Protein AF-0000000085012588 (afdb_homodimer)

Solvent-accessible surface area (backbone atoms only — not comparable to full-atom values): 19699 Å² total; per-residue (Å²): 126,82,72,78,71,34,53,66,40,56,46,52,69,34,58,50,62,27,49,52,50,44,53,57,46,39,75,74,40,80,80,35,59,64,33,36,40,32,47,30,51,58,74,64,42,49,74,74,68,58,40,81,84,45,11,66,37,24,30,38,40,32,73,52,75,25,45,66,46,48,49,55,54,51,71,53,45,37,24,26,38,33,50,50,61,56,50,70,66,55,49,52,52,51,55,54,48,37,69,74,70,42,68,43,79,51,55,80,82,64,73,60,84,56,52,72,70,42,44,51,51,50,51,44,42,49,55,40,49,47,57,65,54,46,13,63,75,69,72,49,52,48,66,56,43,51,54,48,48,53,51,43,24,59,68,70,70,38,92,36,69,54,38,46,29,32,42,49,67,46,44,72,67,63,77,70,71,72,77,114,127,83,72,79,73,28,54,66,39,56,45,51,69,33,59,50,61,28,51,50,50,44,54,55,47,39,74,74,40,78,82,35,59,63,33,35,39,32,47,29,51,57,74,63,41,50,74,76,68,56,41,77,85,44,11,66,37,23,30,39,42,33,74,52,76,24,45,67,47,47,48,55,54,52,70,54,45,36,25,27,40,33,50,52,60,54,51,70,65,54,48,52,51,52,56,54,49,38,68,73,71,42,68,44,77,50,54,80,84,65,74,61,84,57,52,72,71,43,45,51,49,50,51,46,43,50,55,39,48,48,58,66,54,46,13,62,75,70,72,49,52,50,66,55,42,51,54,47,47,53,51,44,24,58,67,71,71,37,93,36,71,52,39,46,31,30,41,51,66,47,43,72,68,65,76,68,72,72,77,114

pLDDT: mean 87.16, std 15.36, range [20.72, 98.06]

Nearest PDB structures (foldseek):
  1zlj-assembly2_C  TM=9.689E-01  e=1.449E-03  Mycobacterium tuberculosis
  5w43-assembly1_B  TM=4.687E-01  e=5.100E-06  Escherichia coli str. K-12 substr. MG1655
  7r3g-assembly1_B  TM=6.501E-01  e=3.140E-03  Pseudomonas aeruginosa PAO1
  7r3i-assembly1_A  TM=6.438E-01  e=5.691E-03  Pseudomonas aeruginosa PAO1
  4lgw-assembly1_A  TM=5.820E-01  e=9.159E-03  Escherichia coli K-12

Foldseek 3Di:
DPPPQLAEFEAEPDVVVRVVLSVLLCVVPVRAHNAYEYECPPPCVLVVPDALVRQLRYEYEYQAQQPLLLVVSVVSNHQEYAHDDDDSVVVNVSRVVCVVSHRYYHHPPDDQLDDPVLSLLLVCLLVPDDLVRSCVVVVHDSVVSVVSQVVSCVSVVHPHSVVSNCNSRRHDPPPPPPPD/DPPPQLAEFEAEPDVVVRVVLSVLLCVVPVRAHNAYEYECPPPCVLVVPDALVRQLRYEYEYQAQQPLLLVVSVVSNHQEYAHDDDDSVVVNVSRVVCVVSHRYYHHPPDDQLDDPVLSVLLVCLLVPDDLVRVCVVVVHDSVVSVVSQVVSCVSVVHPHSVVSNCNSRRHDPPPPPPPD

Radius of gyration: 21.8 Å; Cα contacts (8 Å, |Δi|>4): 606; chains: 2; bounding box: 65×58×39 Å

Sequence (360 aa):
MLVRNAHLQIISTQPLLARLLEDALHARLPDFPAISLVLDWPVGFAFQTVTPESAASSFVLTQNPCPEYLDDLWNLGLLGLAYRSRTLEELAELLRRAEVQERVRLTPAVRSPLTRAEGDLLRLVAHGLANKEIARELGIANQTVQNGLTRVFQKLGVEGRSEAILHYWGLHSSSYRNRTMLVRNAHLQIISTQPLLARLLEDALHARLPDFPAISLVLDWPVGFAFQTVTPESAASSFVLTQNPCPEYLDDLWNLGLLGLAYRSRTLEELAELLRRAEVQERVRLTPAVRSPLTRAEGDLLRLVAHGLANKEIARELGIANQTVQNGLTRVFQKLGVEGRSEAILHYWGLHSSSYRNRT

Organism: Deinococcus geothermalis (strain DSM 11300 / CIP 105573 / AG-3a) (NCBI:txid319795)

Secondary structure (DSSP, 8-state):
--------EEE-S-HHHHHHHHHHHHHH-SS--S-EEEE--STTHHHHH--HHHHTTEEEEE----HHHHHHHHTTT-SEEEES---HHHHHHHHHHHTTT--EEES--PPPSS-HHHHHHHHHHHTT--HHHHHHHHT--HHHHHHHHHHHHHHHT-SSHHHHHHHHTT-----GGGG-/--------EEE-S-HHHHHHHHHHHHHH-SS--S-EEEE--STTHHHHH--HHHHTTEEEEE----HHHHHHHHTTT-SEEEES---HHHHHHHHHHHTTT--EEES--PPPSS-HHHHHHHHHHHTT--HHHHHHHHT--HHHHHHHHHHHHHHHT-SSHHHHHHHHTT-----GGGG-

Structure (mmCIF, N/CA/C/O backbone):
data_AF-0000000085012588-model_v1
#
loop_
_entity.id
_entity.type
_entity.pdbx_description
1 polymer 'Transcriptional regulator, LuxR family'
#
loop_
_atom_site.group_PDB
_atom_site.id
_atom_site.type_symbol
_atom_site.label_atom_id
_atom_site.label_alt_id
_atom_site.label_comp_id
_atom_site.label_asym_id
_atom_site.label_entity_id
_atom_site.label_seq_id
_atom_site.pdbx_PDB_ins_code
_atom_site.Cartn_x
_atom_site.Cartn_y
_atom_site.Cartn_z
_atom_site.occupancy
_atom_site.B_iso_or_equiv
_atom_site.auth_seq_id
_atom_site.auth_comp_id
_atom_site.auth_asym_id
_atom_site.auth_atom_id
_atom_site.pdbx_PDB_model_num
ATOM 1 N N . MET A 1 1 ? -24.484 -33.625 15.555 1 20.72 1 MET A N 1
ATOM 2 C CA . MET A 1 1 ? -23.078 -33.344 15.281 1 20.72 1 MET A CA 1
ATOM 3 C C . MET A 1 1 ? -22.938 -32.062 14.469 1 20.72 1 MET A C 1
ATOM 5 O O . MET A 1 1 ? -23.375 -32 13.32 1 20.72 1 MET A O 1
ATOM 9 N N . LEU A 1 2 ? -23.219 -30.953 14.922 1 26.48 2 LEU A N 1
ATOM 10 C CA . LEU A 1 2 ? -23.484 -29.672 14.289 1 26.48 2 LEU A CA 1
ATOM 11 C C . LEU A 1 2 ? -22.359 -29.312 13.312 1 26.48 2 LEU A C 1
ATOM 13 O O . LEU A 1 2 ? -21.203 -29.188 13.711 1 26.48 2 LEU A O 1
ATOM 17 N N . VAL A 1 3 ? -22.438 -30.016 12.07 1 35.81 3 VAL A N 1
ATOM 18 C CA . VAL A 1 3 ? -21.531 -29.891 10.938 1 35.81 3 VAL A CA 1
ATOM 19 C C . VAL A 1 3 ? -20.953 -28.469 10.898 1 35.81 3 VAL A C 1
ATOM 21 O O . VAL A 1 3 ? -21.703 -27.484 10.914 1 35.81 3 VAL A O 1
ATOM 24 N N . ARG A 1 4 ? -19.953 -28.188 11.461 1 36.66 4 ARG A N 1
ATOM 25 C CA . ARG A 1 4 ? -19.156 -26.969 11.477 1 36.66 4 ARG A CA 1
ATOM 26 C C . ARG A 1 4 ? -19.156 -26.297 10.094 1 36.66 4 ARG A C 1
ATOM 28 O O . ARG A 1 4 ? -18.625 -26.859 9.141 1 36.66 4 ARG A O 1
ATOM 35 N N . ASN A 1 5 ? -20.266 -25.688 9.414 1 42.84 5 ASN A N 1
ATOM 36 C CA . ASN A 1 5 ? -20.641 -24.906 8.234 1 42.84 5 ASN A CA 1
ATOM 37 C C . ASN A 1 5 ? -19.484 -24.078 7.711 1 42.84 5 ASN A C 1
ATOM 39 O O . ASN A 1 5 ? -18.938 -23.25 8.43 1 42.84 5 ASN A O 1
ATOM 43 N N . ALA A 1 6 ? -18.562 -24.672 6.965 1 53.91 6 ALA A N 1
ATOM 44 C CA . ALA A 1 6 ? -17.297 -24.234 6.352 1 53.91 6 ALA A CA 1
ATOM 45 C C . ALA A 1 6 ? -17.391 -22.797 5.863 1 53.91 6 ALA A C 1
ATOM 47 O O . ALA A 1 6 ? -18.203 -22.484 4.984 1 53.91 6 ALA A O 1
ATOM 48 N N . HIS A 1 7 ? -17.5 -21.75 6.809 1 75.44 7 HIS A N 1
ATOM 49 C CA . HIS A 1 7 ? -17.953 -20.359 6.777 1 75.44 7 HIS A CA 1
ATOM 50 C C . HIS A 1 7 ? -16.906 -19.453 6.152 1 75.44 7 HIS A C 1
ATOM 52 O O . HIS A 1 7 ? -15.703 -19.703 6.273 1 75.44 7 HIS A O 1
ATOM 58 N N . LEU A 1 8 ? -17.266 -18.781 5.145 1 85.19 8 LEU A N 1
ATOM 59 C CA . LEU A 1 8 ? -16.516 -17.688 4.535 1 85.19 8 LEU A CA 1
ATOM 60 C C . LEU A 1 8 ? -15.945 -16.75 5.602 1 85.19 8 LEU A C 1
ATOM 62 O O . LEU A 1 8 ? -16.672 -16.328 6.512 1 85.19 8 LEU A O 1
ATOM 66 N N . GLN A 1 9 ? -14.648 -16.688 5.625 1 89.56 9 GLN A N 1
ATOM 67 C CA . GLN A 1 9 ? -13.977 -15.734 6.5 1 89.56 9 GLN A CA 1
ATOM 68 C C . GLN A 1 9 ? -13.289 -14.641 5.695 1 89.56 9 GLN A C 1
ATOM 70 O O . GLN A 1 9 ? -12.633 -14.922 4.688 1 89.56 9 GLN A O 1
ATOM 75 N N . ILE A 1 10 ? -13.523 -13.469 6 1 93.56 10 ILE A N 1
ATOM 76 C CA . ILE A 1 10 ? -12.781 -12.359 5.41 1 93.56 10 ILE A CA 1
ATOM 77 C C . ILE A 1 10 ? -11.633 -11.953 6.328 1 93.56 10 ILE A C 1
ATOM 79 O O . ILE A 1 10 ? -11.844 -11.648 7.504 1 93.56 10 ILE A O 1
ATOM 83 N N . ILE A 1 11 ? -10.453 -12.023 5.852 1 94.62 11 ILE A N 1
ATOM 84 C CA . ILE A 1 11 ? -9.258 -11.672 6.609 1 94.62 11 ILE A CA 1
ATOM 85 C C . ILE A 1 11 ? -8.742 -10.312 6.156 1 94.62 11 ILE A C 1
ATOM 87 O O . ILE A 1 11 ? -8.445 -10.109 4.977 1 94.62 11 ILE A O 1
ATOM 91 N N . SER A 1 12 ? -8.711 -9.391 7.074 1 94.19 12 SER A N 1
ATOM 92 C CA . SER A 1 12 ? -8.344 -8.016 6.746 1 94.19 12 SER A CA 1
ATOM 93 C C . SER A 1 12 ? -7.816 -7.281 7.977 1 94.19 12 SER A C 1
ATOM 95 O O . SER A 1 12 ? -8.117 -7.66 9.109 1 94.19 12 SER A O 1
ATOM 97 N N . THR A 1 13 ? -7.055 -6.207 7.742 1 91.69 13 THR A N 1
ATOM 98 C CA . THR A 1 13 ? -6.66 -5.309 8.82 1 91.69 13 THR A CA 1
ATOM 99 C C . THR A 1 13 ? -7.766 -4.301 9.117 1 91.69 13 THR A C 1
ATOM 101 O O . THR A 1 13 ? -7.652 -3.5 10.047 1 91.69 13 THR A O 1
ATOM 104 N N . GLN A 1 14 ? -8.844 -4.398 8.352 1 92 14 GLN A N 1
ATOM 105 C CA . GLN A 1 14 ? -10.016 -3.549 8.523 1 92 14 GLN A CA 1
ATOM 106 C C . GLN A 1 14 ? -11.242 -4.371 8.93 1 92 14 GLN A C 1
ATOM 108 O O . GLN A 1 14 ? -12.086 -4.695 8.094 1 92 14 GLN A O 1
ATOM 113 N N . PRO A 1 15 ? -11.406 -4.598 10.164 1 92.19 15 PRO A N 1
ATOM 114 C CA . PRO A 1 15 ? -12.461 -5.508 10.609 1 92.19 15 PRO A CA 1
ATOM 115 C C . PRO A 1 15 ? -13.859 -5.035 10.211 1 92.19 15 PRO A C 1
ATOM 117 O O . PRO A 1 15 ? -14.727 -5.855 9.906 1 92.19 15 PRO A O 1
ATOM 120 N N . LEU A 1 16 ? -14.055 -3.758 10.273 1 93.19 16 LEU A N 1
ATOM 121 C CA . LEU A 1 16 ? -15.367 -3.242 9.898 1 93.19 16 LEU A CA 1
ATOM 122 C C . LEU A 1 16 ? -15.688 -3.588 8.445 1 93.19 16 LEU A C 1
ATOM 124 O O . LEU A 1 16 ? -16.766 -4.109 8.148 1 93.19 16 LEU A O 1
ATOM 128 N N . LEU A 1 17 ? -14.789 -3.322 7.555 1 93.88 17 LEU A N 1
ATOM 129 C CA . LEU A 1 17 ? -15.023 -3.611 6.145 1 93.88 17 LEU A CA 1
ATOM 130 C C . LEU A 1 17 ? -15.141 -5.113 5.91 1 93.88 17 LEU A C 1
ATOM 132 O O . LEU A 1 17 ? -15.945 -5.555 5.082 1 93.88 17 LEU A O 1
ATOM 136 N N . ALA A 1 18 ? -14.32 -5.859 6.66 1 94 18 ALA A N 1
ATOM 137 C CA . ALA A 1 18 ? -14.398 -7.312 6.57 1 94 18 ALA A CA 1
ATOM 138 C C . ALA A 1 18 ? -15.789 -7.816 6.949 1 94 18 ALA A C 1
ATOM 140 O O . ALA A 1 18 ? -16.375 -8.648 6.246 1 94 18 ALA A O 1
ATOM 141 N N . ARG A 1 19 ? -16.281 -7.289 8.031 1 93.81 19 ARG A N 1
ATOM 142 C CA . ARG A 1 19 ? -17.594 -7.715 8.508 1 93.81 19 ARG A CA 1
ATOM 143 C C . ARG A 1 19 ? -18.688 -7.332 7.516 1 93.81 19 ARG A C 1
ATOM 145 O O . ARG A 1 19 ? -19.594 -8.125 7.246 1 93.81 19 ARG A O 1
ATOM 152 N N . LEU A 1 20 ? -18.625 -6.129 7.004 1 94 20 LEU A N 1
ATOM 153 C CA . LEU A 1 20 ? -19.609 -5.676 6.039 1 94 20 LEU A CA 1
ATOM 154 C C . LEU A 1 20 ? -19.609 -6.559 4.793 1 94 20 LEU A C 1
ATOM 156 O O . LEU A 1 20 ? -20.672 -6.949 4.297 1 94 20 LEU A O 1
ATOM 160 N N . LEU A 1 21 ? -18.438 -6.859 4.316 1 93.81 21 LEU A N 1
ATOM 161 C CA . LEU A 1 21 ? -18.312 -7.699 3.129 1 93.81 21 LEU A CA 1
ATOM 162 C C . LEU A 1 21 ? -18.797 -9.117 3.414 1 93.81 21 LEU A C 1
ATOM 164 O O . LEU A 1 21 ? -19.469 -9.727 2.586 1 93.81 21 LEU A O 1
ATOM 168 N N . GLU A 1 22 ? -18.422 -9.625 4.523 1 91.5 22 GLU A N 1
ATOM 169 C CA . GLU A 1 22 ? -18.844 -10.969 4.918 1 91.5 22 GLU A CA 1
ATOM 170 C C . GLU A 1 22 ? -20.359 -11.078 4.977 1 91.5 22 GLU A C 1
ATOM 172 O O . GLU A 1 22 ? -20.938 -12.039 4.465 1 91.5 22 GLU A O 1
ATOM 177 N N . ASP A 1 23 ? -20.969 -10.102 5.613 1 91.31 23 ASP A N 1
ATOM 178 C CA . ASP A 1 23 ? -22.422 -10.078 5.707 1 91.31 23 ASP A CA 1
ATOM 179 C C . ASP A 1 23 ? -23.062 -10.039 4.324 1 91.31 23 ASP A C 1
ATOM 181 O O . ASP A 1 23 ? -24.047 -10.742 4.066 1 91.31 23 ASP A O 1
ATOM 185 N N . ALA A 1 24 ? -22.5 -9.211 3.461 1 91.94 24 ALA A N 1
ATOM 186 C CA . ALA A 1 24 ? -23.047 -9.07 2.111 1 91.94 24 ALA A CA 1
ATOM 187 C C . ALA A 1 24 ? -22.922 -10.375 1.331 1 91.94 24 ALA A C 1
ATOM 189 O O . ALA A 1 24 ? -23.859 -10.773 0.626 1 91.94 24 ALA A O 1
ATOM 190 N N . LEU A 1 25 ? -21.812 -11.039 1.464 1 89.19 25 LEU A N 1
ATOM 191 C CA . LEU A 1 25 ? -21.578 -12.289 0.741 1 89.19 25 LEU A CA 1
ATOM 192 C C . LEU A 1 25 ? -22.438 -13.414 1.307 1 89.19 25 LEU A C 1
ATOM 194 O O . LEU A 1 25 ? -22.938 -14.25 0.557 1 89.19 25 LEU A O 1
ATOM 198 N N . HIS A 1 26 ? -22.562 -13.445 2.621 1 85.94 26 HIS A N 1
ATOM 199 C CA . HIS A 1 26 ? -23.391 -14.461 3.262 1 85.94 26 HIS A CA 1
ATOM 200 C C . HIS A 1 26 ? -24.844 -14.359 2.801 1 85.94 26 HIS A C 1
ATOM 202 O O . HIS A 1 26 ? -25.516 -15.383 2.615 1 85.94 26 HIS A O 1
ATOM 208 N N . ALA A 1 27 ? -25.281 -13.164 2.666 1 84.5 27 ALA A N 1
ATOM 209 C CA . ALA A 1 27 ? -26.656 -12.945 2.205 1 84.5 27 ALA A CA 1
ATOM 210 C C . ALA A 1 27 ? -26.844 -13.5 0.797 1 84.5 27 ALA A C 1
ATOM 212 O O . ALA A 1 27 ? -27.953 -13.938 0.445 1 84.5 27 ALA A O 1
ATOM 213 N N . ARG A 1 28 ? -25.797 -13.57 0.054 1 80.88 28 ARG A N 1
ATOM 214 C CA . ARG A 1 28 ? -25.891 -14.023 -1.329 1 80.88 28 ARG A CA 1
ATOM 215 C C . ARG A 1 28 ? -25.562 -15.508 -1.439 1 80.88 28 ARG A C 1
ATOM 217 O O . ARG A 1 28 ? -26.047 -16.188 -2.342 1 80.88 28 ARG A O 1
ATOM 224 N N . LEU A 1 29 ? -24.672 -15.906 -0.562 1 78.56 29 LEU A N 1
ATOM 225 C CA . LEU A 1 29 ? -24.203 -17.281 -0.557 1 78.56 29 LEU A CA 1
ATOM 226 C C . LEU A 1 29 ? -24.344 -17.906 0.833 1 78.56 29 LEU A C 1
ATOM 228 O O . LEU A 1 29 ? -23.375 -17.922 1.599 1 78.56 29 LEU A O 1
ATOM 232 N N . PRO A 1 30 ? -25.484 -18.5 1.154 1 72.19 30 PRO A N 1
ATOM 233 C CA . PRO A 1 30 ? -25.703 -19.016 2.506 1 72.19 30 PRO A CA 1
ATOM 234 C C . PRO A 1 30 ? -24.844 -20.25 2.805 1 72.19 30 PRO A C 1
ATOM 236 O O . PRO A 1 30 ? -24.469 -20.484 3.957 1 72.19 30 PRO A O 1
ATOM 239 N N . ASP A 1 31 ? -24.531 -21 1.819 1 73.31 31 ASP A N 1
ATOM 240 C CA . ASP A 1 31 ? -23.719 -22.188 2.02 1 73.31 31 ASP A CA 1
ATOM 241 C C . ASP A 1 31 ? -22.297 -22 1.482 1 73.31 31 ASP A C 1
ATOM 243 O O . ASP A 1 31 ? -22.094 -21.938 0.268 1 73.31 31 ASP A O 1
ATOM 247 N N . PHE A 1 32 ? -21.422 -21.438 2.375 1 70.25 32 PHE A N 1
ATOM 248 C CA . PHE A 1 32 ? -20.078 -21.172 1.858 1 70.25 32 PHE A CA 1
ATOM 249 C C . PHE A 1 32 ? -19.109 -22.281 2.27 1 70.25 32 PHE A C 1
ATOM 251 O O . PHE A 1 32 ? -19.234 -22.844 3.357 1 70.25 32 PHE A O 1
ATOM 258 N N . PRO A 1 33 ? -18.391 -22.672 1.198 1 70.12 33 PRO A N 1
ATOM 259 C CA . PRO A 1 33 ? -17.266 -23.531 1.592 1 70.12 33 PRO A CA 1
ATOM 260 C C . PRO A 1 33 ? -16.297 -22.844 2.537 1 70.12 33 PRO A C 1
ATOM 262 O O . PRO A 1 33 ? -16.391 -21.625 2.744 1 70.12 33 PRO A O 1
ATOM 265 N N . ALA A 1 34 ? -15.531 -23.625 3.246 1 81 34 ALA A N 1
ATOM 266 C CA . ALA A 1 34 ? -14.484 -23.141 4.137 1 81 34 ALA A CA 1
ATOM 267 C C . ALA A 1 34 ? -13.414 -22.375 3.357 1 81 34 ALA A C 1
ATOM 269 O O . ALA A 1 34 ? -12.398 -22.969 2.961 1 81 34 ALA A O 1
ATOM 270 N N . ILE A 1 35 ? -13.695 -21.125 2.938 1 87.31 35 ILE A N 1
ATOM 271 C CA . ILE A 1 35 ? -12.773 -20.312 2.148 1 87.31 35 ILE A CA 1
ATOM 272 C C . ILE A 1 35 ? -12.477 -19.016 2.889 1 87.31 35 ILE A C 1
ATOM 274 O O . ILE A 1 35 ? -13.352 -18.453 3.564 1 87.31 35 ILE A O 1
ATOM 278 N N . SER A 1 36 ? -11.25 -18.594 2.789 1 91.25 36 SER A N 1
ATOM 279 C CA . SER A 1 36 ? -10.828 -17.312 3.324 1 91.25 36 SER A CA 1
ATOM 280 C C . SER A 1 36 ? -10.594 -16.297 2.209 1 91.25 36 SER A C 1
ATOM 282 O O . SER A 1 36 ? -9.922 -16.594 1.221 1 91.25 36 SER A O 1
ATOM 284 N N . LEU A 1 37 ? -11.203 -15.219 2.291 1 92.44 37 LEU A N 1
ATOM 285 C CA . LEU A 1 37 ? -10.93 -14.094 1.401 1 92.44 37 LEU A CA 1
ATOM 286 C C . LEU A 1 37 ? -10.039 -13.062 2.09 1 92.44 37 LEU A C 1
ATOM 288 O O . LEU A 1 37 ? -10.438 -12.469 3.092 1 92.44 37 LEU A O 1
ATOM 292 N N . VAL A 1 38 ? -8.867 -12.891 1.6 1 95.25 38 VAL A N 1
ATOM 293 C CA . VAL A 1 38 ? -7.895 -11.961 2.178 1 95.25 38 VAL A CA 1
ATOM 294 C C . VAL A 1 38 ? -7.906 -10.648 1.401 1 95.25 38 VAL A C 1
ATOM 296 O O . VAL A 1 38 ? -7.727 -10.641 0.181 1 95.25 38 VAL A O 1
ATOM 299 N N . LEU A 1 39 ? -8.195 -9.586 2.055 1 94.69 39 LEU A N 1
ATOM 300 C CA . LEU A 1 39 ? -8.047 -8.258 1.467 1 94.69 39 LEU A CA 1
ATOM 301 C C . LEU A 1 39 ? -6.625 -7.738 1.646 1 94.69 39 LEU A C 1
ATOM 303 O O . LEU A 1 39 ? -6.195 -7.469 2.77 1 94.69 39 LEU A O 1
ATOM 307 N N . ASP A 1 40 ? -5.926 -7.578 0.599 1 94.56 40 ASP A N 1
ATOM 308 C CA . ASP A 1 40 ? -4.512 -7.215 0.642 1 94.56 40 ASP A CA 1
ATOM 309 C C . ASP A 1 40 ? -4.336 -5.715 0.876 1 94.56 40 ASP A C 1
ATOM 311 O O . ASP A 1 40 ? -3.826 -5 0.011 1 94.56 40 ASP A O 1
ATOM 315 N N . TRP A 1 41 ? -4.688 -5.293 2.123 1 90.06 41 TRP A N 1
ATOM 316 C CA . TRP A 1 41 ? -4.602 -3.926 2.625 1 90.06 41 TRP A CA 1
ATOM 317 C C . TRP A 1 41 ? -4.133 -3.906 4.074 1 90.06 41 TRP A C 1
ATOM 319 O O . TRP A 1 41 ? -4.863 -4.324 4.977 1 90.06 41 TRP A O 1
ATOM 329 N N . PRO A 1 42 ? -3 -3.318 4.246 1 90.69 42 PRO A N 1
ATOM 330 C CA . PRO A 1 42 ? -2.055 -2.715 3.305 1 90.69 42 PRO A CA 1
ATOM 331 C C . PRO A 1 42 ? -1.468 -3.729 2.324 1 90.69 42 PRO A C 1
ATOM 333 O O . PRO A 1 42 ? -1.562 -4.938 2.551 1 90.69 42 PRO A O 1
ATOM 336 N N . VAL A 1 43 ? -0.91 -3.186 1.221 1 92.75 43 VAL A N 1
ATOM 337 C CA . VAL A 1 43 ? -0.248 -4.047 0.249 1 92.75 43 VAL A CA 1
ATOM 338 C C . VAL A 1 43 ? 0.812 -4.898 0.949 1 92.75 43 VAL A C 1
ATOM 340 O O . VAL A 1 43 ? 1.547 -4.398 1.806 1 92.75 43 VAL A O 1
ATOM 343 N N . GLY A 1 44 ? 0.854 -6.207 0.635 1 93.06 44 GLY A N 1
ATOM 344 C CA . GLY A 1 44 ? 1.775 -7.129 1.276 1 93.06 44 GLY A CA 1
ATOM 345 C C . GLY A 1 44 ? 1.146 -7.902 2.418 1 93.06 44 GLY A C 1
ATOM 346 O O . GLY A 1 44 ? 1.705 -8.898 2.883 1 93.06 44 GLY A O 1
ATOM 347 N N . PHE A 1 45 ? 0.011 -7.504 2.816 1 93.88 45 PHE A N 1
ATOM 348 C CA . PHE A 1 45 ? -0.688 -8.172 3.91 1 93.88 45 PHE A CA 1
ATOM 349 C C . PHE A 1 45 ? -0.905 -9.648 3.596 1 93.88 45 PHE A C 1
ATOM 351 O O . PHE A 1 45 ? -0.775 -10.5 4.477 1 93.88 45 PHE A O 1
ATOM 358 N N . ALA A 1 46 ? -1.195 -9.984 2.379 1 95.12 46 ALA A N 1
ATOM 359 C CA . ALA A 1 46 ? -1.452 -11.359 1.958 1 95.12 46 ALA A CA 1
ATOM 360 C C . ALA A 1 46 ? -0.236 -12.25 2.213 1 95.12 46 ALA A C 1
ATOM 362 O O . ALA A 1 46 ? -0.378 -13.414 2.596 1 95.12 46 ALA A O 1
ATOM 363 N N . PHE A 1 47 ? 0.977 -11.648 2.047 1 93.62 47 PHE A N 1
ATOM 364 C CA . PHE A 1 47 ? 2.193 -12.422 2.27 1 93.62 47 PHE A CA 1
ATOM 365 C C . PHE A 1 47 ? 2.346 -12.773 3.744 1 93.62 47 PHE A C 1
ATOM 367 O O . PHE A 1 47 ? 2.955 -13.797 4.086 1 93.62 47 PHE A O 1
ATOM 374 N N . GLN A 1 48 ? 1.746 -11.977 4.582 1 91.12 48 GLN A N 1
ATOM 375 C CA . GLN A 1 48 ? 1.888 -12.148 6.023 1 91.12 48 GLN A CA 1
ATOM 376 C C . GLN A 1 48 ? 0.816 -13.086 6.574 1 91.12 48 GLN A C 1
ATOM 378 O O . GLN A 1 48 ? 0.968 -13.641 7.664 1 91.12 48 GLN A O 1
ATOM 383 N N . THR A 1 49 ? -0.232 -13.25 5.824 1 93.12 49 THR A N 1
ATOM 384 C CA . THR A 1 49 ? -1.402 -13.906 6.402 1 93.12 49 THR A CA 1
ATOM 385 C C . THR A 1 49 ? -1.628 -15.273 5.762 1 93.12 49 THR A C 1
ATOM 387 O O . THR A 1 49 ? -2.141 -16.188 6.406 1 93.12 49 THR A O 1
ATOM 390 N N . VAL A 1 50 ? -1.279 -15.422 4.508 1 95.06 50 VAL A N 1
ATOM 391 C CA . VAL A 1 50 ? -1.483 -16.688 3.805 1 95.06 50 VAL A CA 1
ATOM 392 C C . VAL A 1 50 ? -0.329 -17.641 4.105 1 95.06 50 VAL A C 1
ATOM 394 O O . VAL A 1 50 ? 0.836 -17.297 3.885 1 95.06 50 VAL A O 1
ATOM 397 N N . THR A 1 51 ? -0.648 -18.797 4.613 1 93.88 51 THR A N 1
ATOM 398 C CA . THR A 1 51 ? 0.327 -19.859 4.875 1 93.88 51 THR A CA 1
ATOM 399 C C . THR A 1 51 ? 0.226 -20.953 3.822 1 93.88 51 THR A C 1
ATOM 401 O O . THR A 1 51 ? -0.769 -21.047 3.1 1 93.88 51 THR A O 1
ATOM 404 N N . PRO A 1 52 ? 1.296 -21.75 3.727 1 91.88 52 PRO A N 1
ATOM 405 C CA . PRO A 1 52 ? 1.213 -22.875 2.787 1 91.88 52 PRO A CA 1
ATOM 406 C C . PRO A 1 52 ? -0.01 -23.75 3.027 1 91.88 52 PRO A C 1
ATOM 408 O O . PRO A 1 52 ? -0.609 -24.266 2.072 1 91.88 52 PRO A O 1
ATOM 411 N N . GLU A 1 53 ? -0.436 -23.828 4.254 1 91.81 53 GLU A N 1
ATOM 412 C CA . GLU A 1 53 ? -1.559 -24.688 4.613 1 91.81 53 GLU A CA 1
ATOM 413 C C . GLU A 1 53 ? -2.891 -24.047 4.227 1 91.81 53 GLU A C 1
ATOM 415 O O . GLU A 1 53 ? -3.842 -24.75 3.881 1 91.81 53 GLU A O 1
ATOM 420 N N . SER A 1 54 ? -2.938 -22.766 4.234 1 93.44 54 SER A N 1
ATOM 421 C CA . SER A 1 54 ? -4.207 -22.078 3.994 1 93.44 54 SER A CA 1
ATOM 422 C C . SER A 1 54 ? -4.336 -21.656 2.539 1 93.44 54 SER A C 1
ATOM 424 O O . SER A 1 54 ? -5.426 -21.281 2.086 1 93.44 54 SER A O 1
ATOM 426 N N . ALA A 1 55 ? -3.215 -21.703 1.83 1 94.31 55 ALA A N 1
ATOM 427 C CA . ALA A 1 55 ? -3.158 -21.156 0.476 1 94.31 55 ALA A CA 1
ATOM 428 C C . ALA A 1 55 ? -4.227 -21.781 -0.414 1 94.31 55 ALA A C 1
ATOM 430 O O . ALA A 1 55 ? -4.949 -21.078 -1.118 1 94.31 55 ALA A O 1
ATOM 431 N N . ALA A 1 56 ? -4.441 -23.109 -0.248 1 90.31 56 ALA A N 1
ATOM 432 C CA . ALA A 1 56 ? -5.332 -23.844 -1.136 1 90.31 56 ALA A CA 1
ATOM 433 C C . ALA A 1 56 ? -6.793 -23.5 -0.866 1 90.31 56 ALA A C 1
ATOM 435 O O . ALA A 1 56 ? -7.68 -23.844 -1.655 1 90.31 56 ALA A O 1
ATOM 436 N N . SER A 1 57 ? -7.035 -22.719 0.217 1 89.81 57 SER A N 1
ATOM 437 C CA . SER A 1 57 ? -8.391 -22.297 0.537 1 89.81 57 SER A CA 1
ATOM 438 C C . SER A 1 57 ? -8.484 -20.781 0.658 1 89.81 57 SER A C 1
ATOM 440 O O . SER A 1 57 ? -9.445 -20.266 1.224 1 89.81 57 SER A O 1
ATOM 442 N N . SER A 1 58 ? -7.484 -20.078 0.125 1 92.88 58 SER A N 1
ATOM 443 C CA . SER A 1 58 ? -7.453 -18.625 0.256 1 92.88 58 SER A CA 1
ATOM 444 C C . SER A 1 58 ? -7.633 -17.953 -1.097 1 92.88 58 SER A C 1
ATOM 446 O O . SER A 1 58 ? -7.043 -18.359 -2.094 1 92.88 58 SER A O 1
ATOM 448 N N . PHE A 1 59 ? -8.484 -16.938 -1.062 1 92.69 59 PHE A N 1
ATOM 449 C CA . PHE A 1 59 ? -8.594 -15.969 -2.145 1 92.69 59 PHE A CA 1
ATOM 450 C C . PHE A 1 59 ? -8.016 -14.617 -1.726 1 92.69 59 PHE A C 1
ATOM 452 O O . PHE A 1 59 ? -8.25 -14.156 -0.606 1 92.69 59 PHE A O 1
ATOM 459 N N . VAL A 1 60 ? -7.258 -14.039 -2.621 1 95.5 60 VAL A N 1
ATOM 460 C CA . VAL A 1 60 ? -6.684 -12.742 -2.301 1 95.5 60 VAL A CA 1
ATOM 461 C C . VAL A 1 60 ? -7.207 -11.688 -3.275 1 95.5 60 VAL A C 1
ATOM 463 O O . VAL A 1 60 ? -7.238 -11.914 -4.488 1 95.5 60 VAL A O 1
ATOM 466 N N . LEU A 1 61 ? -7.734 -10.641 -2.756 1 94.5 61 LEU A N 1
ATOM 467 C CA . LEU A 1 61 ? -8.039 -9.438 -3.521 1 94.5 61 LEU A CA 1
ATOM 468 C C . LEU A 1 61 ? -6.953 -8.375 -3.324 1 94.5 61 LEU A C 1
ATOM 470 O O . LEU A 1 61 ? -6.668 -7.98 -2.193 1 94.5 61 LEU A O 1
ATOM 474 N N . THR A 1 62 ? -6.309 -7.93 -4.414 1 95.12 62 THR A N 1
ATOM 475 C CA . THR A 1 62 ? -5.254 -6.93 -4.316 1 95.12 62 THR A CA 1
ATOM 476 C C . THR A 1 62 ? -5.484 -5.797 -5.316 1 95.12 62 THR A C 1
ATOM 478 O O . THR A 1 62 ? -6.27 -5.945 -6.254 1 95.12 62 THR A O 1
ATOM 481 N N . GLN A 1 63 ? -4.91 -4.652 -5.012 1 92.94 63 GLN A N 1
ATOM 482 C CA . GLN A 1 63 ? -4.961 -3.508 -5.91 1 92.94 63 GLN A CA 1
ATOM 483 C C . GLN A 1 63 ? -3.607 -3.266 -6.57 1 92.94 63 GLN A C 1
ATOM 485 O O . GLN A 1 63 ? -3.42 -2.266 -7.27 1 92.94 63 GLN A O 1
ATOM 490 N N . ASN A 1 64 ? -2.654 -4.109 -6.262 1 93.94 64 ASN A N 1
ATOM 491 C CA . ASN A 1 64 ? -1.315 -3.977 -6.828 1 93.94 64 ASN A CA 1
ATOM 492 C C . ASN A 1 64 ? -1.223 -4.621 -8.203 1 93.94 64 ASN A C 1
ATOM 494 O O . ASN A 1 64 ? -1.376 -5.836 -8.344 1 93.94 64 ASN A O 1
ATOM 498 N N . PRO A 1 65 ? -0.912 -3.793 -9.195 1 92.44 65 PRO A N 1
ATOM 499 C CA . PRO A 1 65 ? -0.932 -4.32 -10.562 1 92.44 65 PRO A CA 1
ATOM 500 C C . PRO A 1 65 ? 0.407 -4.922 -10.984 1 92.44 65 PRO A C 1
ATOM 502 O O . PRO A 1 65 ? 0.523 -5.477 -12.078 1 92.44 65 PRO A O 1
ATOM 505 N N . CYS A 1 66 ? 1.429 -4.867 -10.203 1 94.38 66 CYS A N 1
ATOM 506 C CA . CYS A 1 66 ? 2.756 -5.324 -10.602 1 94.38 66 CYS A CA 1
ATOM 507 C C . CYS A 1 66 ? 2.74 -6.809 -10.945 1 94.38 66 CYS A C 1
ATOM 509 O O . CYS A 1 66 ? 2.375 -7.641 -10.117 1 94.38 66 CYS A O 1
ATOM 511 N N . PRO A 1 67 ? 3.219 -7.113 -12.164 1 95.75 67 PRO A N 1
ATOM 512 C CA . PRO A 1 67 ? 3.182 -8.523 -12.57 1 95.75 67 PRO A CA 1
ATOM 513 C C . PRO A 1 67 ? 3.98 -9.43 -11.633 1 95.75 67 PRO A C 1
ATOM 515 O O . PRO A 1 67 ? 3.529 -10.523 -11.289 1 95.75 67 PRO A O 1
ATOM 518 N N . GLU A 1 68 ? 5.125 -8.969 -11.258 1 95.62 68 GLU A N 1
ATOM 519 C CA . GLU A 1 68 ? 5.945 -9.789 -10.367 1 95.62 68 GLU A CA 1
ATOM 520 C C . GLU A 1 68 ? 5.262 -9.992 -9.016 1 95.62 68 GLU A C 1
ATOM 522 O O . GLU A 1 68 ? 5.309 -11.086 -8.445 1 95.62 68 GLU A O 1
ATOM 527 N N . TYR A 1 69 ? 4.598 -8.977 -8.531 1 95.75 69 TYR A N 1
ATOM 528 C CA . TYR A 1 69 ? 3.861 -9.078 -7.277 1 95.75 69 TYR A CA 1
ATOM 529 C C . TYR A 1 69 ? 2.725 -10.086 -7.391 1 95.75 69 TYR A C 1
ATOM 531 O O . TYR A 1 69 ? 2.545 -10.93 -6.512 1 95.75 69 TYR A O 1
ATOM 539 N N . LEU A 1 70 ? 2.023 -9.953 -8.477 1 96.31 70 LEU A N 1
ATOM 540 C CA . LEU A 1 70 ? 0.904 -10.859 -8.727 1 96.31 70 LEU A CA 1
ATOM 541 C C . LEU A 1 70 ? 1.388 -12.297 -8.867 1 96.31 70 LEU A C 1
ATOM 543 O O . LEU A 1 70 ? 0.76 -13.219 -8.336 1 96.31 70 LEU A O 1
ATOM 547 N N . ASP A 1 71 ? 2.48 -12.461 -9.539 1 95.62 71 ASP A N 1
ATOM 548 C CA . ASP A 1 71 ? 3.062 -13.797 -9.672 1 95.62 71 ASP A CA 1
ATOM 549 C C . ASP A 1 71 ? 3.48 -14.352 -8.312 1 95.62 71 ASP A C 1
ATOM 551 O O . ASP A 1 71 ? 3.283 -15.531 -8.023 1 95.62 71 ASP A O 1
ATOM 555 N N . ASP A 1 72 ? 4.07 -13.508 -7.535 1 95.31 72 ASP A N 1
ATOM 556 C CA . ASP A 1 72 ? 4.5 -13.93 -6.203 1 95.31 72 ASP A CA 1
ATOM 557 C C . ASP A 1 72 ? 3.309 -14.391 -5.367 1 95.31 72 ASP A C 1
ATOM 559 O O . ASP A 1 72 ? 3.381 -15.422 -4.691 1 95.31 72 ASP A O 1
ATOM 563 N N . LEU A 1 73 ? 2.217 -13.68 -5.418 1 95.81 73 LEU A N 1
ATOM 564 C CA . LEU A 1 73 ? 1.012 -14.086 -4.703 1 95.81 73 LEU A CA 1
ATOM 565 C C . LEU A 1 73 ? 0.486 -15.414 -5.238 1 95.81 73 LEU A C 1
ATOM 567 O O . LEU A 1 73 ? 0.156 -16.312 -4.465 1 95.81 73 LEU A O 1
ATOM 571 N N . TRP A 1 74 ? 0.463 -15.531 -6.551 1 95.12 74 TRP A N 1
ATOM 572 C CA . TRP A 1 74 ? -0.085 -16.719 -7.184 1 95.12 74 TRP A CA 1
ATOM 573 C C . TRP A 1 74 ? 0.739 -17.953 -6.824 1 95.12 74 TRP A C 1
ATOM 575 O O . TRP A 1 74 ? 0.19 -19.047 -6.633 1 95.12 74 TRP A O 1
ATOM 585 N N . ASN A 1 75 ? 2.012 -17.75 -6.723 1 94.69 75 ASN A N 1
ATOM 586 C CA . ASN A 1 75 ? 2.943 -18.844 -6.449 1 94.69 75 ASN A CA 1
ATOM 587 C C . ASN A 1 75 ? 2.818 -19.344 -5.016 1 94.69 75 ASN A C 1
ATOM 589 O O . ASN A 1 75 ? 3.383 -20.391 -4.664 1 94.69 75 ASN A O 1
ATOM 593 N N . LEU A 1 76 ? 2.039 -18.688 -4.188 1 94.94 76 LEU A N 1
ATOM 594 C CA . LEU A 1 76 ? 1.753 -19.188 -2.846 1 94.94 76 LEU A CA 1
ATOM 595 C C . LEU A 1 76 ? 0.831 -20.406 -2.898 1 94.94 76 LEU A C 1
ATOM 597 O O . LEU A 1 76 ? 0.681 -21.109 -1.904 1 94.94 76 LEU A O 1
ATOM 601 N N . GLY A 1 77 ? 0.189 -20.609 -4.062 1 94.75 77 GLY A N 1
ATOM 602 C CA . GLY A 1 77 ? -0.734 -21.719 -4.211 1 94.75 77 GLY A CA 1
ATOM 603 C C . GLY A 1 77 ? -2.17 -21.359 -3.885 1 94.75 77 GLY A C 1
ATOM 604 O O . GLY A 1 77 ? -2.941 -22.203 -3.424 1 94.75 77 GLY A O 1
ATOM 605 N N . LEU A 1 78 ? -2.527 -20.109 -4.141 1 94.56 78 LEU A N 1
ATOM 606 C CA . LEU A 1 78 ? -3.85 -19.594 -3.811 1 94.56 78 LEU A CA 1
ATOM 607 C C . LEU A 1 78 ? -4.934 -20.328 -4.602 1 94.56 78 LEU A C 1
ATOM 609 O O . LEU A 1 78 ? -4.703 -20.75 -5.734 1 94.56 78 LEU A O 1
ATOM 613 N N . LEU A 1 79 ? -6.066 -20.438 -3.926 1 92.19 79 LEU A N 1
ATOM 614 C CA . LEU A 1 79 ? -7.258 -20.891 -4.637 1 92.19 79 LEU A CA 1
ATOM 615 C C . LEU A 1 79 ? -7.695 -19.844 -5.668 1 92.19 79 LEU A C 1
ATOM 617 O O . LEU A 1 79 ? -8.156 -20.203 -6.754 1 92.19 79 LEU A O 1
ATOM 621 N N . GLY A 1 80 ? -7.539 -18.578 -5.32 1 92.75 80 GLY A N 1
ATOM 622 C CA . GLY A 1 80 ? -7.93 -17.516 -6.23 1 92.75 80 GLY A CA 1
ATOM 623 C C . GLY A 1 80 ? -7.184 -16.203 -5.984 1 92.75 80 GLY A C 1
ATOM 624 O O . GLY A 1 80 ? -6.773 -15.93 -4.859 1 92.75 80 GLY A O 1
ATOM 625 N N . LEU A 1 81 ? -7.031 -15.461 -7.008 1 94.62 81 LEU A N 1
ATOM 626 C CA . LEU A 1 81 ? -6.398 -14.148 -6.984 1 94.62 81 LEU A CA 1
ATOM 627 C C . LEU A 1 81 ? -7.113 -13.188 -7.926 1 94.62 81 LEU A C 1
ATOM 629 O O . LEU A 1 81 ? -7.352 -13.508 -9.086 1 94.62 81 LEU A O 1
ATOM 633 N N . ALA A 1 82 ? -7.508 -12.086 -7.371 1 93.06 82 ALA A N 1
ATOM 634 C CA . ALA A 1 82 ? -8.164 -11.078 -8.195 1 93.06 82 ALA A CA 1
ATOM 635 C C . ALA A 1 82 ? -7.52 -9.711 -7.996 1 93.06 82 ALA A C 1
ATOM 637 O O . ALA A 1 82 ? -7.238 -9.305 -6.867 1 93.06 82 ALA A O 1
ATOM 638 N N . TYR A 1 83 ? -7.285 -9.047 -9.164 1 92.38 83 TYR A N 1
ATOM 639 C CA . TYR A 1 83 ? -6.84 -7.66 -9.18 1 92.38 83 TYR A CA 1
ATOM 640 C C . TYR A 1 83 ? -8.016 -6.707 -9.312 1 92.38 83 TYR A C 1
ATOM 642 O O . TYR A 1 83 ? -8.93 -6.941 -10.117 1 92.38 83 TYR A O 1
ATOM 650 N N . ARG A 1 84 ? -8.023 -5.637 -8.508 1 85.5 84 ARG A N 1
ATOM 651 C CA . ARG A 1 84 ? -9 -4.559 -8.5 1 85.5 84 ARG A CA 1
ATOM 652 C C . ARG A 1 84 ? -10.336 -5.031 -7.926 1 85.5 84 ARG A C 1
ATOM 654 O O . ARG A 1 84 ? -10.523 -6.223 -7.688 1 85.5 84 ARG A O 1
ATOM 661 N N . SER A 1 85 ? -11.094 -4.113 -7.746 1 80.19 85 SER A N 1
ATOM 662 C CA . SER A 1 85 ? -12.398 -4.34 -7.137 1 80.19 85 SER A CA 1
ATOM 663 C C . SER A 1 85 ? -13.289 -5.203 -8.031 1 80.19 85 SER A C 1
ATOM 665 O O . SER A 1 85 ? -13.117 -5.223 -9.25 1 80.19 85 SER A O 1
ATOM 667 N N . ARG A 1 86 ? -14.133 -5.957 -7.383 1 86.38 86 ARG A N 1
ATOM 668 C CA . ARG A 1 86 ? -15.148 -6.789 -8.008 1 86.38 86 ARG A CA 1
ATOM 669 C C . ARG A 1 86 ? -16.531 -6.492 -7.422 1 86.38 86 ARG A C 1
ATOM 671 O O . ARG A 1 86 ? -16.641 -6.004 -6.297 1 86.38 86 ARG A O 1
ATOM 678 N N . THR A 1 87 ? -17.516 -6.746 -8.258 1 90.81 87 THR A N 1
ATOM 679 C CA . THR A 1 87 ? -18.859 -6.66 -7.711 1 90.81 87 THR A CA 1
ATOM 680 C C . THR A 1 87 ? -19.125 -7.816 -6.75 1 90.81 87 THR A C 1
ATOM 682 O O . THR A 1 87 ? -18.375 -8.789 -6.719 1 90.81 87 THR A O 1
ATOM 685 N N . LEU A 1 88 ? -20.141 -7.586 -5.988 1 90.62 88 LEU A N 1
ATOM 686 C CA . LEU A 1 88 ? -20.547 -8.641 -5.07 1 90.62 88 LEU A CA 1
ATOM 687 C C . LEU A 1 88 ? -20.875 -9.922 -5.828 1 90.62 88 LEU A C 1
ATOM 689 O O . LEU A 1 88 ? -20.516 -11.016 -5.395 1 90.62 88 LEU A O 1
ATOM 693 N N . GLU A 1 89 ? -21.484 -9.742 -6.926 1 89.25 89 GLU A N 1
ATOM 694 C CA . GLU A 1 89 ? -21.859 -10.883 -7.758 1 89.25 89 GLU A CA 1
ATOM 695 C C . GLU A 1 89 ? -20.625 -11.602 -8.305 1 89.25 89 GLU A C 1
ATOM 697 O O . GLU A 1 89 ? -20.578 -12.836 -8.32 1 89.25 89 GLU A O 1
ATOM 702 N N . GLU A 1 90 ? -19.703 -10.844 -8.734 1 88.25 90 GLU A N 1
ATOM 703 C CA . GLU A 1 90 ? -18.484 -11.422 -9.273 1 88.25 90 GLU A CA 1
ATOM 704 C C . GLU A 1 90 ? -17.703 -12.18 -8.195 1 88.25 90 GLU A C 1
ATOM 706 O O . GLU A 1 90 ? -17.188 -13.273 -8.445 1 88.25 90 GLU A O 1
ATOM 711 N N . LEU A 1 91 ? -17.672 -11.617 -7.027 1 87.94 91 LEU A N 1
ATOM 712 C CA . LEU A 1 91 ? -16.984 -12.273 -5.922 1 87.94 91 LEU A CA 1
ATOM 713 C C . LEU A 1 91 ? -17.688 -13.57 -5.535 1 87.94 91 LEU A C 1
ATOM 715 O O . LEU A 1 91 ? -17.031 -14.586 -5.301 1 87.94 91 LEU A O 1
ATOM 719 N N . ALA A 1 92 ? -18.969 -13.484 -5.5 1 84.69 92 ALA A N 1
ATOM 720 C CA . ALA A 1 92 ? -19.766 -14.664 -5.164 1 84.69 92 ALA A CA 1
ATOM 721 C C . ALA A 1 92 ? -19.531 -15.789 -6.172 1 84.69 92 ALA A C 1
ATOM 723 O O . ALA A 1 92 ? -19.375 -16.953 -5.793 1 84.69 92 ALA A O 1
ATOM 724 N N . GLU A 1 93 ? -19.5 -15.383 -7.379 1 83.19 93 GLU A N 1
ATOM 725 C CA . GLU A 1 93 ? -19.266 -16.359 -8.43 1 83.19 93 GLU A CA 1
ATOM 726 C C . GLU A 1 93 ? -17.875 -16.984 -8.32 1 83.19 93 GLU A C 1
ATOM 728 O O . GLU A 1 93 ? -17.719 -18.188 -8.5 1 83.19 93 GLU A O 1
ATOM 733 N N . LEU A 1 94 ? -16.938 -16.141 -8.016 1 79.88 94 LEU A N 1
ATOM 734 C CA . LEU A 1 94 ? -15.57 -16.625 -7.848 1 79.88 94 LEU A CA 1
ATOM 735 C C . LEU A 1 94 ? -15.477 -17.609 -6.691 1 79.88 94 LEU A C 1
ATOM 737 O O . LEU A 1 94 ? -14.828 -18.656 -6.812 1 79.88 94 LEU A O 1
ATOM 741 N N . LEU A 1 95 ? -16.141 -17.344 -5.648 1 80.12 95 LEU A N 1
ATOM 742 C CA . LEU A 1 95 ? -16.109 -18.188 -4.465 1 80.12 95 LEU A CA 1
ATOM 743 C C . LEU A 1 95 ? -16.828 -19.5 -4.727 1 80.12 95 LEU A C 1
ATOM 745 O O . LEU A 1 95 ? -16.422 -20.547 -4.203 1 80.12 95 LEU A O 1
ATOM 749 N N . ARG A 1 96 ? -17.797 -19.438 -5.547 1 78.94 96 ARG A N 1
ATOM 750 C CA . ARG A 1 96 ? -18.516 -20.656 -5.91 1 78.94 96 ARG A CA 1
ATOM 751 C C . ARG A 1 96 ? -17.625 -21.578 -6.738 1 78.94 96 ARG A C 1
ATOM 753 O O . ARG A 1 96 ? -17.656 -22.797 -6.562 1 78.94 96 ARG A O 1
ATOM 760 N N . ARG A 1 97 ? -16.906 -20.969 -7.664 1 76.5 97 ARG A N 1
ATOM 761 C CA . ARG A 1 97 ? -16.016 -21.766 -8.5 1 76.5 97 ARG A CA 1
ATOM 762 C C . ARG A 1 97 ? -14.914 -22.422 -7.672 1 76.5 97 ARG A C 1
ATOM 764 O O . ARG A 1 97 ? -14.414 -23.484 -8.023 1 76.5 97 ARG A O 1
ATOM 771 N N . ALA A 1 98 ? -14.539 -21.828 -6.703 1 71 98 ALA A N 1
ATOM 772 C CA . ALA A 1 98 ? -13.508 -22.344 -5.805 1 71 98 ALA A CA 1
ATOM 773 C C . ALA A 1 98 ? -13.984 -23.609 -5.094 1 71 98 ALA A C 1
ATOM 775 O O . ALA A 1 98 ? -13.164 -24.422 -4.645 1 71 98 ALA A O 1
ATOM 776 N N . GLU A 1 99 ? -15.312 -23.75 -4.988 1 68.38 99 GLU A N 1
ATOM 777 C CA . GLU A 1 99 ? -15.883 -24.938 -4.344 1 68.38 99 GLU A CA 1
ATOM 778 C C . GLU A 1 99 ? -15.453 -26.219 -5.055 1 68.38 99 GLU A C 1
ATOM 780 O O . GLU A 1 99 ? -15.289 -27.25 -4.422 1 68.38 99 GLU A O 1
ATOM 785 N N . VAL A 1 100 ? -15.188 -26.047 -6.301 1 73.44 100 VAL A N 1
ATOM 786 C CA . VAL A 1 100 ? -14.805 -27.25 -7.023 1 73.44 100 VAL A CA 1
ATOM 787 C C . VAL A 1 100 ? -13.281 -27.328 -7.152 1 73.44 100 VAL A C 1
ATOM 789 O O . VAL A 1 100 ? -12.758 -28.047 -7.996 1 73.44 100 VAL A O 1
ATOM 792 N N . GLN A 1 101 ? -12.602 -26.531 -6.301 1 72.88 101 GLN A N 1
ATOM 793 C CA . GLN A 1 101 ? -11.156 -26.516 -6.125 1 72.88 101 GLN A CA 1
ATOM 794 C C . GLN A 1 101 ? -10.445 -26.094 -7.414 1 72.88 101 GLN A C 1
ATOM 796 O O . GLN A 1 101 ? -9.375 -26.625 -7.734 1 72.88 101 GLN A O 1
ATOM 801 N N . GLU A 1 102 ? -11.172 -25.406 -8.211 1 84 102 GLU A N 1
ATOM 802 C CA . GLU A 1 102 ? -10.523 -24.781 -9.367 1 84 102 GLU A CA 1
ATOM 803 C C . GLU A 1 102 ? -9.867 -23.453 -8.984 1 84 102 GLU A C 1
ATOM 805 O O . GLU A 1 102 ? -10.508 -22.594 -8.383 1 84 102 GLU A O 1
ATOM 810 N N . ARG A 1 103 ? -8.523 -23.484 -9.305 1 90 103 ARG A N 1
ATOM 811 C CA . ARG A 1 103 ? -7.832 -22.219 -9.023 1 90 103 ARG A CA 1
ATOM 812 C C . ARG A 1 103 ? -8.188 -21.156 -10.062 1 90 103 ARG A C 1
ATOM 814 O O . ARG A 1 103 ? -8.266 -21.453 -11.258 1 90 103 ARG A O 1
ATOM 821 N N . VAL A 1 104 ? -8.477 -19.953 -9.562 1 90.31 104 VAL A N 1
ATOM 822 C CA . VAL A 1 104 ? -8.922 -18.891 -10.461 1 90.31 104 VAL A CA 1
ATOM 823 C C . VAL A 1 104 ? -8.016 -17.672 -10.305 1 90.31 104 VAL A C 1
ATOM 825 O O . VAL A 1 104 ? -7.816 -17.172 -9.195 1 90.31 104 VAL A O 1
ATOM 828 N N . ARG A 1 105 ? -7.453 -17.219 -11.422 1 91.94 105 ARG A N 1
ATOM 829 C CA . ARG A 1 105 ? -6.621 -16.016 -11.445 1 91.94 105 ARG A CA 1
ATOM 830 C C . ARG A 1 105 ? -7.23 -14.945 -12.344 1 91.94 105 ARG A C 1
ATOM 832 O O . ARG A 1 105 ? -7.289 -15.117 -13.57 1 91.94 105 ARG A O 1
ATOM 839 N N . LEU A 1 106 ? -7.75 -13.906 -11.711 1 91.5 106 LEU A N 1
ATOM 840 C CA . LEU A 1 106 ? -8.344 -12.789 -12.445 1 91.5 106 LEU A CA 1
ATOM 841 C C . LEU A 1 106 ? -7.461 -11.547 -12.352 1 91.5 106 LEU A C 1
ATOM 843 O O . LEU A 1 106 ? -7.793 -10.602 -11.633 1 91.5 106 LEU A O 1
ATOM 847 N N . THR A 1 107 ? -6.34 -11.57 -12.984 1 92.31 107 THR A N 1
ATOM 848 C CA . THR A 1 107 ? -5.367 -10.484 -13.016 1 92.31 107 THR A CA 1
ATOM 849 C C . THR A 1 107 ? -5.07 -10.062 -14.453 1 92.31 107 THR A C 1
ATOM 851 O O . THR A 1 107 ? -5.426 -10.773 -15.398 1 92.31 107 THR A O 1
ATOM 854 N N . PRO A 1 108 ? -4.652 -8.797 -14.602 1 88.44 108 PRO A N 1
ATOM 855 C CA . PRO A 1 108 ? -4.301 -8.398 -15.969 1 88.44 108 PRO A CA 1
ATOM 856 C C . PRO A 1 108 ? -3.352 -9.391 -16.641 1 88.44 108 PRO A C 1
ATOM 858 O O . PRO A 1 108 ? -2.477 -9.953 -15.984 1 88.44 108 PRO A O 1
ATOM 861 N N . ALA A 1 109 ? -3.529 -9.672 -17.875 1 80.06 109 ALA A N 1
ATOM 862 C CA . ALA A 1 109 ? -2.691 -10.57 -18.656 1 80.06 109 ALA A CA 1
ATOM 863 C C . ALA A 1 109 ? -1.347 -9.93 -18.984 1 80.06 109 ALA A C 1
ATOM 865 O O . ALA A 1 109 ? -0.554 -10.484 -19.75 1 80.06 109 ALA A O 1
ATOM 866 N N . VAL A 1 110 ? -1.07 -8.828 -18.312 1 75.5 110 VAL A N 1
ATOM 867 C CA . VAL A 1 110 ? 0.171 -8.148 -18.672 1 75.5 110 VAL A CA 1
ATOM 868 C C . VAL A 1 110 ? 1.365 -9.023 -18.297 1 75.5 110 VAL A C 1
ATOM 870 O O . VAL A 1 110 ? 1.497 -9.453 -17.141 1 75.5 110 VAL A O 1
ATOM 873 N N . ARG A 1 111 ? 2.146 -9.344 -19.359 1 83.56 111 ARG A N 1
ATOM 874 C CA . ARG A 1 111 ? 3.369 -10.109 -19.156 1 83.56 111 ARG A CA 1
ATOM 875 C C . ARG A 1 111 ? 4.523 -9.203 -18.734 1 83.56 111 ARG A C 1
ATOM 877 O O . ARG A 1 111 ? 4.707 -8.125 -19.297 1 83.56 111 ARG A O 1
ATOM 884 N N . SER A 1 112 ? 5.125 -9.562 -17.688 1 91.44 112 SER A N 1
ATOM 885 C CA . SER A 1 112 ? 6.316 -8.852 -17.234 1 91.44 112 SER A CA 1
ATOM 886 C C . SER A 1 112 ? 7.395 -8.836 -18.312 1 91.44 112 SER A C 1
ATOM 888 O O . SER A 1 112 ? 7.656 -9.852 -18.953 1 91.44 112 SER A O 1
ATOM 890 N N . PRO A 1 113 ? 7.973 -7.699 -18.609 1 95.44 113 PRO A N 1
ATOM 891 C CA . PRO A 1 113 ? 9.109 -7.66 -19.531 1 95.44 113 PRO A CA 1
ATOM 892 C C . PRO A 1 113 ? 10.367 -8.305 -18.938 1 95.44 113 PRO A C 1
ATOM 894 O O . PRO A 1 113 ? 11.375 -8.445 -19.625 1 95.44 113 PRO A O 1
ATOM 897 N N . LEU A 1 114 ? 10.297 -8.758 -17.719 1 97.38 114 LEU A N 1
ATOM 898 C CA . LEU A 1 114 ? 11.469 -9.281 -17.031 1 97.38 114 LEU A CA 1
ATOM 899 C C . LEU A 1 114 ? 11.555 -10.797 -17.203 1 97.38 114 LEU A C 1
ATOM 901 O O . LEU A 1 114 ? 10.539 -11.492 -17.172 1 97.38 114 LEU A O 1
ATOM 905 N N . THR A 1 115 ? 12.797 -11.281 -17.391 1 96.31 115 THR A N 1
ATOM 906 C CA . THR A 1 115 ? 13.039 -12.711 -17.281 1 96.31 115 THR A CA 1
ATOM 907 C C . THR A 1 115 ? 12.875 -13.18 -15.836 1 96.31 115 THR A C 1
ATOM 909 O O . THR A 1 115 ? 12.703 -12.359 -14.93 1 96.31 115 THR A O 1
ATOM 912 N N . ARG A 1 116 ? 12.938 -14.445 -15.734 1 94.44 116 ARG A N 1
ATOM 913 C CA . ARG A 1 116 ? 12.805 -15 -14.391 1 94.44 116 ARG A CA 1
ATOM 914 C C . ARG A 1 116 ? 13.906 -14.484 -13.469 1 94.44 116 ARG A C 1
ATOM 916 O O . ARG A 1 116 ? 13.633 -14.055 -12.344 1 94.44 116 ARG A O 1
ATOM 923 N N . ALA A 1 117 ? 15.125 -14.453 -13.938 1 95.56 117 ALA A N 1
ATOM 924 C CA . ALA A 1 117 ? 16.266 -14 -13.148 1 95.56 117 ALA A CA 1
ATOM 925 C C . ALA A 1 117 ? 16.156 -12.516 -12.805 1 95.56 117 ALA A C 1
ATOM 927 O O . ALA A 1 117 ? 16.453 -12.109 -11.68 1 95.56 117 ALA A O 1
ATOM 928 N N . GLU A 1 118 ? 15.641 -11.758 -13.719 1 97.25 118 GLU A N 1
ATOM 929 C CA . GLU A 1 118 ? 15.461 -10.328 -13.492 1 97.25 118 GLU A CA 1
ATOM 930 C C . GLU A 1 118 ? 14.336 -10.062 -12.5 1 97.25 118 GLU A C 1
ATOM 932 O O . GLU A 1 118 ? 14.43 -9.148 -11.672 1 97.25 118 GLU A O 1
ATOM 937 N N . GLY A 1 119 ? 13.336 -10.867 -12.602 1 96.81 119 GLY A N 1
ATOM 938 C CA . GLY A 1 119 ? 12.273 -10.797 -11.617 1 96.81 119 GLY A CA 1
ATOM 939 C C . GLY A 1 119 ? 12.742 -11.07 -10.203 1 96.81 119 GLY A C 1
ATOM 940 O O . GLY A 1 119 ? 12.32 -10.406 -9.258 1 96.81 119 GLY A O 1
ATOM 941 N N . ASP A 1 120 ? 13.633 -12.016 -10.117 1 96.06 120 ASP A N 1
ATOM 942 C CA . ASP A 1 120 ? 14.211 -12.336 -8.82 1 96.06 120 ASP A CA 1
ATOM 943 C C . ASP A 1 120 ? 14.992 -11.148 -8.258 1 96.06 120 ASP A C 1
ATOM 945 O O . ASP A 1 120 ? 14.891 -10.844 -7.066 1 96.06 120 ASP A O 1
ATOM 949 N N . LEU A 1 121 ? 15.68 -10.516 -9.117 1 97.38 121 LEU A N 1
ATOM 950 C CA . LEU A 1 121 ? 16.422 -9.328 -8.703 1 97.38 121 LEU A CA 1
ATOM 951 C C . LEU A 1 121 ? 15.469 -8.242 -8.195 1 97.38 121 LEU A C 1
ATOM 953 O O . LEU A 1 121 ? 15.688 -7.66 -7.133 1 97.38 121 LEU A O 1
ATOM 957 N N . LEU A 1 122 ? 14.406 -8.016 -8.914 1 96.75 122 LEU A N 1
ATOM 958 C CA . LEU A 1 122 ? 13.43 -7 -8.531 1 96.75 122 LEU A CA 1
ATOM 959 C C . LEU A 1 122 ? 12.836 -7.309 -7.156 1 96.75 122 LEU A C 1
ATOM 961 O O . LEU A 1 122 ? 12.703 -6.41 -6.32 1 96.75 122 LEU A O 1
ATOM 965 N N . ARG A 1 123 ? 12.562 -8.562 -6.957 1 95.31 123 ARG A N 1
ATOM 966 C CA . ARG A 1 123 ? 11.969 -9 -5.699 1 95.31 123 ARG A CA 1
ATOM 967 C C . ARG A 1 123 ? 12.898 -8.711 -4.523 1 95.31 123 ARG A C 1
ATOM 969 O O . ARG A 1 123 ? 12.469 -8.172 -3.502 1 95.31 123 ARG A O 1
ATOM 976 N N . LEU A 1 124 ? 14.086 -9.031 -4.699 1 94.69 124 LEU A N 1
ATOM 977 C CA . LEU A 1 124 ? 15.055 -8.844 -3.621 1 94.69 124 LEU A CA 1
ATOM 978 C C . LEU A 1 124 ? 15.281 -7.363 -3.35 1 94.69 124 LEU A C 1
ATOM 980 O O . LEU A 1 124 ? 15.352 -6.941 -2.191 1 94.69 124 LEU A O 1
ATOM 984 N N . VAL A 1 125 ? 15.289 -6.555 -4.379 1 94.19 125 VAL A N 1
ATOM 985 C CA . VAL A 1 125 ? 15.422 -5.105 -4.25 1 94.19 125 VAL A CA 1
ATOM 986 C C . VAL A 1 125 ? 14.195 -4.539 -3.533 1 94.19 125 VAL A C 1
ATOM 988 O O . VAL A 1 125 ? 14.328 -3.711 -2.629 1 94.19 125 VAL A O 1
ATOM 991 N N . ALA A 1 126 ? 13.062 -5.016 -3.959 1 93.81 126 ALA A N 1
ATOM 992 C CA . ALA A 1 126 ? 11.797 -4.516 -3.434 1 93.81 126 ALA A CA 1
ATOM 993 C C . ALA A 1 126 ? 11.68 -4.777 -1.936 1 93.81 126 ALA A C 1
ATOM 995 O O . ALA A 1 126 ? 11 -4.039 -1.221 1 93.81 126 ALA A O 1
ATOM 996 N N . HIS A 1 127 ? 12.406 -5.77 -1.529 1 91.69 127 HIS A N 1
ATOM 997 C CA . HIS A 1 127 ? 12.336 -6.133 -0.119 1 91.69 127 HIS A CA 1
ATOM 998 C C . HIS A 1 127 ? 13.492 -5.512 0.665 1 91.69 127 HIS A C 1
ATOM 1000 O O . HIS A 1 127 ? 13.742 -5.891 1.81 1 91.69 127 HIS A O 1
ATOM 1006 N N . GLY A 1 128 ? 14.258 -4.625 0.062 1 89.94 128 GLY A N 1
ATOM 1007 C CA . GLY A 1 128 ? 15.172 -3.736 0.769 1 89.94 128 GLY A CA 1
ATOM 1008 C C . GLY A 1 128 ? 16.609 -4.234 0.777 1 89.94 128 GLY A C 1
ATOM 1009 O O . GLY A 1 128 ? 17.469 -3.637 1.422 1 89.94 128 GLY A O 1
ATOM 1010 N N . LEU A 1 129 ? 16.953 -5.277 0.047 1 91.62 129 LEU A N 1
ATOM 1011 C CA . LEU A 1 129 ? 18.297 -5.832 0.098 1 91.62 129 LEU A CA 1
ATOM 1012 C C . LEU A 1 129 ? 19.266 -4.984 -0.723 1 91.62 129 LEU A C 1
ATOM 1014 O O . LEU A 1 129 ? 18.922 -4.539 -1.823 1 91.62 129 LEU A O 1
ATOM 1018 N N . ALA A 1 130 ? 20.438 -4.805 -0.157 1 91.62 130 ALA A N 1
ATOM 1019 C CA . ALA A 1 130 ? 21.516 -4.137 -0.875 1 91.62 130 ALA A CA 1
ATOM 1020 C C . ALA A 1 130 ? 22.172 -5.07 -1.895 1 91.62 130 ALA A C 1
ATOM 1022 O O . ALA A 1 130 ? 21.969 -6.285 -1.842 1 91.62 130 ALA A O 1
ATOM 1023 N N . ASN A 1 131 ? 22.922 -4.441 -2.822 1 94.5 131 ASN A N 1
ATOM 1024 C CA . ASN A 1 131 ? 23.547 -5.25 -3.871 1 94.5 131 ASN A CA 1
ATOM 1025 C C . ASN A 1 131 ? 24.406 -6.359 -3.285 1 94.5 131 ASN A C 1
ATOM 1027 O O . ASN A 1 131 ? 24.359 -7.5 -3.754 1 94.5 131 ASN A O 1
ATOM 1031 N N . LYS A 1 132 ? 25.078 -6 -2.264 1 94.69 132 LYS A N 1
ATOM 1032 C CA . LYS A 1 132 ? 25.969 -6.984 -1.651 1 94.69 132 LYS A CA 1
ATOM 1033 C C . LYS A 1 132 ? 25.172 -8.141 -1.055 1 94.69 132 LYS A C 1
ATOM 1035 O O . LYS A 1 132 ? 25.594 -9.305 -1.151 1 94.69 132 LYS A O 1
ATOM 1040 N N . GLU A 1 133 ? 24.047 -7.871 -0.447 1 94.69 133 GLU A N 1
ATOM 1041 C CA . GLU A 1 133 ? 23.172 -8.891 0.133 1 94.69 133 GLU A CA 1
ATOM 1042 C C . GLU A 1 133 ? 22.531 -9.75 -0.951 1 94.69 133 GLU A C 1
ATOM 1044 O O . GLU A 1 133 ? 22.422 -10.969 -0.797 1 94.69 133 GLU A O 1
ATOM 1049 N N . ILE A 1 134 ? 22.188 -9.102 -2.01 1 96.06 134 ILE A N 1
ATOM 1050 C CA . ILE A 1 134 ? 21.594 -9.812 -3.135 1 96.06 134 ILE A CA 1
ATOM 1051 C C . ILE A 1 134 ? 22.625 -10.773 -3.738 1 96.06 134 ILE A C 1
ATOM 1053 O O . ILE A 1 134 ? 22.312 -11.922 -4.031 1 96.06 134 ILE A O 1
ATOM 1057 N N . ALA A 1 135 ? 23.844 -10.242 -3.898 1 97.38 135 ALA A N 1
ATOM 1058 C CA . ALA A 1 135 ? 24.922 -11.062 -4.418 1 97.38 135 ALA A CA 1
ATOM 1059 C C . ALA A 1 135 ? 25.109 -12.32 -3.574 1 97.38 135 ALA A C 1
ATOM 1061 O O . ALA A 1 135 ? 25.219 -13.43 -4.109 1 97.38 135 ALA A O 1
ATOM 1062 N N . ARG A 1 136 ? 25.078 -12.156 -2.318 1 96.62 136 ARG A N 1
ATOM 1063 C CA . ARG A 1 136 ? 25.234 -13.273 -1.389 1 96.62 136 ARG A CA 1
ATOM 1064 C C . ARG A 1 136 ? 24.078 -14.25 -1.504 1 96.62 136 ARG A C 1
ATOM 1066 O O . ARG A 1 136 ? 24.281 -15.461 -1.57 1 96.62 136 ARG A O 1
ATOM 1073 N N . GLU A 1 137 ? 22.891 -13.711 -1.562 1 94.88 137 GLU A N 1
ATOM 1074 C CA . GLU A 1 137 ? 21.688 -14.531 -1.617 1 94.88 137 GLU A CA 1
ATOM 1075 C C . GLU A 1 137 ? 21.641 -15.367 -2.893 1 94.88 137 GLU A C 1
ATOM 1077 O O . GLU A 1 137 ? 21.219 -16.516 -2.869 1 94.88 137 GLU A O 1
ATOM 1082 N N . LEU A 1 138 ? 22.094 -14.805 -3.973 1 95.94 138 LEU A N 1
ATOM 1083 C CA . LEU A 1 138 ? 21.969 -15.469 -5.266 1 95.94 138 LEU A CA 1
ATOM 1084 C C . LEU A 1 138 ? 23.266 -16.203 -5.625 1 95.94 138 LEU A C 1
ATOM 1086 O O . LEU A 1 138 ? 23.297 -16.953 -6.605 1 95.94 138 LEU A O 1
ATOM 1090 N N . GLY A 1 139 ? 24.297 -15.984 -4.891 1 96.81 139 GLY A N 1
ATOM 1091 C CA . GLY A 1 139 ? 25.562 -16.641 -5.16 1 96.81 139 GLY A CA 1
ATOM 1092 C C . GLY A 1 139 ? 26.25 -16.094 -6.402 1 96.81 139 GLY A C 1
ATOM 1093 O O . GLY A 1 139 ? 26.812 -16.859 -7.188 1 96.81 139 GLY A O 1
ATOM 1094 N N . ILE A 1 140 ? 26.109 -14.859 -6.641 1 97.06 140 ILE A N 1
ATOM 1095 C CA . ILE A 1 140 ? 26.734 -14.227 -7.797 1 97.06 140 ILE A CA 1
ATOM 1096 C C . ILE A 1 140 ? 27.531 -13 -7.348 1 97.06 140 ILE A C 1
ATOM 1098 O O . ILE A 1 140 ? 27.469 -12.609 -6.18 1 97.06 140 ILE A O 1
ATOM 1102 N N . ALA A 1 141 ? 28.297 -12.391 -8.289 1 97.31 141 ALA A N 1
ATOM 1103 C CA . ALA A 1 141 ? 29.141 -11.242 -7.969 1 97.31 141 ALA A CA 1
ATOM 1104 C C . ALA A 1 141 ? 28.312 -9.969 -7.867 1 97.31 141 ALA A C 1
ATOM 1106 O O . ALA A 1 141 ? 27.297 -9.82 -8.547 1 97.31 141 ALA A O 1
ATOM 1107 N N . ASN A 1 142 ? 28.844 -9.047 -7.035 1 97.12 142 ASN A N 1
ATOM 1108 C CA . ASN A 1 142 ? 28.203 -7.742 -6.895 1 97.12 142 ASN A CA 1
ATOM 1109 C C . ASN A 1 142 ? 28.047 -7.043 -8.242 1 97.12 142 ASN A C 1
ATOM 1111 O O . ASN A 1 142 ? 27.016 -6.414 -8.508 1 97.12 142 ASN A O 1
ATOM 1115 N N . GLN A 1 143 ? 29.016 -7.156 -9 1 97.19 143 GLN A N 1
ATOM 1116 C CA . GLN A 1 143 ? 28.984 -6.512 -10.305 1 97.19 143 GLN A CA 1
ATOM 1117 C C . GLN A 1 143 ? 27.906 -7.125 -11.195 1 97.19 143 GLN A C 1
ATOM 1119 O O . GLN A 1 143 ? 27.281 -6.422 -11.992 1 97.19 143 GLN A O 1
ATOM 1124 N N . THR A 1 144 ? 27.703 -8.367 -11.094 1 97.31 144 THR A N 1
ATOM 1125 C CA . THR A 1 144 ? 26.656 -9.055 -11.844 1 97.31 144 THR A CA 1
ATOM 1126 C C . THR A 1 144 ? 25.266 -8.562 -11.406 1 97.31 144 THR A C 1
ATOM 1128 O O . THR A 1 144 ? 24.391 -8.359 -12.242 1 97.31 144 THR A O 1
ATOM 1131 N N . VAL A 1 145 ? 25.156 -8.414 -10.109 1 97.88 145 VAL A N 1
ATOM 1132 C CA . VAL A 1 145 ? 23.906 -7.852 -9.594 1 97.88 145 VAL A CA 1
ATOM 1133 C C . VAL A 1 145 ? 23.672 -6.465 -10.195 1 97.88 145 VAL A C 1
ATOM 1135 O O . VAL A 1 145 ? 22.578 -6.172 -10.688 1 97.88 145 VAL A O 1
ATOM 1138 N N . GLN A 1 146 ? 24.703 -5.672 -10.195 1 97 146 GLN A N 1
ATOM 1139 C CA . GLN A 1 146 ? 24.578 -4.312 -10.711 1 97 146 GLN A CA 1
ATOM 1140 C C . GLN A 1 146 ? 24.172 -4.312 -12.18 1 97 146 GLN A C 1
ATOM 1142 O O . GLN A 1 146 ? 23.266 -3.568 -12.578 1 97 146 GLN A O 1
ATOM 1147 N N . ASN A 1 147 ? 24.781 -5.113 -12.906 1 97.75 147 ASN A N 1
ATOM 1148 C CA . ASN A 1 147 ? 24.453 -5.211 -14.328 1 97.75 147 ASN A CA 1
ATOM 1149 C C . ASN A 1 147 ? 23.016 -5.676 -14.539 1 97.75 147 ASN A C 1
ATOM 1151 O O . ASN A 1 147 ? 22.312 -5.141 -15.398 1 97.75 147 ASN A O 1
ATOM 1155 N N . GLY A 1 148 ? 22.656 -6.668 -13.766 1 98 148 GLY A N 1
ATOM 1156 C CA . GLY A 1 148 ? 21.297 -7.16 -13.844 1 98 148 GLY A CA 1
ATOM 1157 C C . GLY A 1 148 ? 20.25 -6.113 -13.484 1 98 148 GLY A C 1
ATOM 1158 O O . GLY A 1 148 ? 19.219 -6.016 -14.125 1 98 148 GLY A O 1
ATOM 1159 N N . LEU A 1 149 ? 20.562 -5.375 -12.516 1 97.81 149 LEU A N 1
ATOM 1160 C CA . LEU A 1 149 ? 19.641 -4.344 -12.078 1 97.81 149 LEU A CA 1
ATOM 1161 C C . LEU A 1 149 ? 19.516 -3.242 -13.125 1 97.81 149 LEU A C 1
ATOM 1163 O O . LEU A 1 149 ? 18.422 -2.691 -13.328 1 97.81 149 LEU A O 1
ATOM 1167 N N . THR A 1 150 ? 20.578 -2.939 -13.719 1 97.5 150 THR A N 1
ATOM 1168 C CA . THR A 1 150 ? 20.516 -1.961 -14.797 1 97.5 150 THR A CA 1
ATOM 1169 C C . THR A 1 150 ? 19.547 -2.414 -15.891 1 97.5 150 THR A C 1
ATOM 1171 O O . THR A 1 150 ? 18.75 -1.618 -16.391 1 97.5 150 THR A O 1
ATOM 1174 N N . ARG A 1 151 ? 19.562 -3.65 -16.234 1 98.06 151 ARG A N 1
ATOM 1175 C CA . ARG A 1 151 ? 18.656 -4.203 -17.219 1 98.06 151 ARG A CA 1
ATOM 1176 C C . ARG A 1 151 ? 17.219 -4.164 -16.703 1 98.06 151 ARG A C 1
ATOM 1178 O O . ARG A 1 151 ? 16.297 -3.83 -17.469 1 98.06 151 ARG A O 1
ATOM 1185 N N . VAL A 1 152 ? 17.062 -4.504 -15.484 1 98.06 152 VAL A N 1
ATOM 1186 C CA . VAL A 1 152 ? 15.742 -4.477 -14.859 1 98.06 152 VAL A CA 1
ATOM 1187 C C . VAL A 1 152 ? 15.156 -3.07 -14.953 1 98.06 152 VAL A C 1
ATOM 1189 O O . VAL A 1 152 ? 14.008 -2.896 -15.375 1 98.06 152 VAL A O 1
ATOM 1192 N N . PHE A 1 153 ? 15.969 -2.09 -14.609 1 96.81 153 PHE A N 1
ATOM 1193 C CA . PHE A 1 153 ? 15.508 -0.707 -14.609 1 96.81 153 PHE A CA 1
ATOM 1194 C C . PHE A 1 153 ? 15.125 -0.262 -16.016 1 96.81 153 PHE A C 1
ATOM 1196 O O . PHE A 1 153 ? 14.078 0.355 -16.219 1 96.81 153 PHE A O 1
ATOM 1203 N N . GLN A 1 154 ? 15.883 -0.625 -16.906 1 97.5 154 GLN A N 1
ATOM 1204 C CA . GLN A 1 154 ? 15.641 -0.263 -18.297 1 97.5 154 GLN A CA 1
ATOM 1205 C C . GLN A 1 154 ? 14.352 -0.897 -18.812 1 97.5 154 GLN A C 1
ATOM 1207 O O . GLN A 1 154 ? 13.508 -0.212 -19.391 1 97.5 154 GLN A O 1
ATOM 1212 N N . LYS A 1 155 ? 14.188 -2.146 -18.547 1 97.44 155 LYS A N 1
ATOM 1213 C CA . LYS A 1 155 ? 13.031 -2.873 -19.047 1 97.44 155 LYS A CA 1
ATOM 1214 C C . LYS A 1 155 ? 11.742 -2.373 -18.406 1 97.44 155 LYS A C 1
ATOM 1216 O O . LYS A 1 155 ? 10.688 -2.361 -19.047 1 97.44 155 LYS A O 1
ATOM 1221 N N . LEU A 1 156 ? 11.852 -1.912 -17.172 1 95.62 156 LEU A N 1
ATOM 1222 C CA . LEU A 1 156 ? 10.68 -1.416 -16.453 1 95.62 156 LEU A CA 1
ATOM 1223 C C . LEU A 1 156 ? 10.445 0.059 -16.766 1 95.62 156 LEU A C 1
ATOM 1225 O O . LEU A 1 156 ? 9.383 0.6 -16.438 1 95.62 156 LEU A O 1
ATOM 1229 N N . GLY A 1 157 ? 11.406 0.727 -17.297 1 94.31 157 GLY A N 1
ATOM 1230 C CA . GLY A 1 157 ? 11.305 2.152 -17.562 1 94.31 157 GLY A CA 1
ATOM 1231 C C . GLY A 1 157 ? 11.398 3.006 -16.312 1 94.31 157 GLY A C 1
ATOM 1232 O O . GLY A 1 157 ? 10.719 4.027 -16.203 1 94.31 157 GLY A O 1
ATOM 1233 N N . VAL A 1 158 ? 12.141 2.516 -15.367 1 92.38 158 VAL A N 1
ATOM 1234 C CA . VAL A 1 158 ? 12.32 3.277 -14.133 1 92.38 158 VAL A CA 1
ATOM 1235 C C . VAL A 1 158 ? 13.734 3.842 -14.07 1 92.38 158 VAL A C 1
ATOM 1237 O O . VAL A 1 158 ? 14.648 3.307 -14.703 1 92.38 158 VAL A O 1
ATOM 1240 N N . GLU A 1 159 ? 13.922 4.836 -13.258 1 89.69 159 GLU A N 1
ATOM 1241 C CA . GLU A 1 159 ? 15.188 5.566 -13.266 1 89.69 159 GLU A CA 1
ATOM 1242 C C . GLU A 1 159 ? 16.219 4.902 -12.352 1 89.69 159 GLU A C 1
ATOM 1244 O O . GLU A 1 159 ? 17.406 5.172 -12.445 1 89.69 159 GLU A O 1
ATOM 1249 N N . GLY A 1 160 ? 15.68 4.039 -11.453 1 92.44 160 GLY A N 1
ATOM 1250 C CA . GLY A 1 160 ? 16.625 3.42 -10.531 1 92.44 160 GLY A CA 1
ATOM 1251 C C . GLY A 1 160 ? 15.953 2.566 -9.477 1 92.44 160 GLY A C 1
ATOM 1252 O O . GLY A 1 160 ? 14.805 2.146 -9.641 1 92.44 160 GLY A O 1
ATOM 1253 N N . ARG A 1 161 ? 16.797 2.352 -8.5 1 93.5 161 ARG A N 1
ATOM 1254 C CA . ARG A 1 161 ? 16.422 1.413 -7.449 1 93.5 161 ARG A CA 1
ATOM 1255 C C . ARG A 1 161 ? 15.148 1.862 -6.742 1 93.5 161 ARG A C 1
ATOM 1257 O O . ARG A 1 161 ? 14.242 1.059 -6.516 1 93.5 161 ARG A O 1
ATOM 1264 N N . SER A 1 162 ? 15.062 3.125 -6.41 1 92.62 162 SER A N 1
ATOM 1265 C CA . SER A 1 162 ? 13.914 3.646 -5.664 1 92.62 162 SER A CA 1
ATOM 1266 C C . SER A 1 162 ? 12.617 3.449 -6.438 1 92.62 162 SER A C 1
ATOM 1268 O O . SER A 1 162 ? 11.625 2.975 -5.879 1 92.62 162 SER A O 1
ATOM 1270 N N . GLU A 1 163 ? 12.664 3.748 -7.66 1 93.19 163 GLU A N 1
ATOM 1271 C CA . GLU A 1 163 ? 11.461 3.615 -8.477 1 93.19 163 GLU A CA 1
ATOM 1272 C C . GLU A 1 163 ? 11.109 2.148 -8.711 1 93.19 163 GLU A C 1
ATOM 1274 O O . GLU A 1 163 ? 9.938 1.802 -8.859 1 93.19 163 GLU A O 1
ATOM 1279 N N . ALA A 1 164 ? 12.117 1.331 -8.75 1 94.69 164 ALA A N 1
ATOM 1280 C CA . ALA A 1 164 ? 11.875 -0.102 -8.883 1 94.69 164 ALA A CA 1
ATOM 1281 C C . ALA A 1 164 ? 11.133 -0.649 -7.668 1 94.69 164 ALA A C 1
ATOM 1283 O O . ALA A 1 164 ? 10.227 -1.479 -7.805 1 94.69 164 ALA A O 1
ATOM 1284 N N . ILE A 1 165 ? 11.516 -0.181 -6.512 1 94.62 165 ILE A N 1
ATOM 1285 C CA . ILE A 1 165 ? 10.852 -0.584 -5.277 1 94.62 165 ILE A CA 1
ATOM 1286 C C . ILE A 1 165 ? 9.383 -0.148 -5.316 1 94.62 165 ILE A C 1
ATOM 1288 O O . ILE A 1 165 ? 8.484 -0.945 -5.039 1 94.62 165 ILE A O 1
ATOM 1292 N N . LEU A 1 166 ? 9.18 1.054 -5.684 1 94 166 LEU A N 1
ATOM 1293 C CA . LEU A 1 166 ? 7.824 1.581 -5.773 1 94 166 LEU A CA 1
ATOM 1294 C C . LEU A 1 166 ? 7.004 0.803 -6.797 1 94 166 LEU A C 1
ATOM 1296 O O . LEU A 1 166 ? 5.836 0.493 -6.559 1 94 166 LEU A O 1
ATOM 1300 N N . HIS A 1 167 ? 7.633 0.461 -7.871 1 93.88 167 HIS A N 1
ATOM 1301 C CA . HIS A 1 167 ? 6.973 -0.304 -8.93 1 93.88 167 HIS A CA 1
ATOM 1302 C C . HIS A 1 167 ? 6.488 -1.652 -8.406 1 93.88 167 HIS A C 1
ATOM 1304 O O . HIS A 1 167 ? 5.324 -2.016 -8.602 1 93.88 167 HIS A O 1
ATOM 1310 N N . TYR A 1 168 ? 7.344 -2.367 -7.766 1 95.19 168 TYR A N 1
ATOM 1311 C CA . TYR A 1 168 ? 6.992 -3.689 -7.262 1 95.19 168 TYR A CA 1
ATOM 1312 C C . TYR A 1 168 ? 5.816 -3.613 -6.297 1 95.19 168 TYR A C 1
ATOM 1314 O O . TYR A 1 168 ? 4.906 -4.445 -6.348 1 95.19 168 TYR A O 1
ATOM 1322 N N . TRP A 1 169 ? 5.809 -2.611 -5.504 1 94.06 169 TRP A N 1
ATOM 1323 C CA . TRP A 1 169 ? 4.801 -2.521 -4.449 1 94.06 169 TRP A CA 1
ATOM 1324 C C . TRP A 1 169 ? 3.566 -1.774 -4.941 1 94.06 169 TRP A C 1
ATOM 1326 O O . TRP A 1 169 ? 2.637 -1.521 -4.172 1 94.06 169 TRP A O 1
ATOM 1336 N N . GLY A 1 170 ? 3.523 -1.441 -6.195 1 92.75 170 GLY A N 1
ATOM 1337 C CA . GLY A 1 170 ? 2.348 -0.835 -6.797 1 92.75 170 GLY A CA 1
ATOM 1338 C C . GLY A 1 170 ? 2.137 0.606 -6.375 1 92.75 170 GLY A C 1
ATOM 1339 O O . GLY A 1 170 ? 0.999 1.074 -6.289 1 92.75 170 GLY A O 1
ATOM 1340 N N . LEU A 1 171 ? 3.25 1.189 -6.059 1 89.06 171 LEU A N 1
ATOM 1341 C CA . LEU A 1 171 ? 3.172 2.572 -5.602 1 89.06 171 LEU A CA 1
ATOM 1342 C C . LEU A 1 171 ? 3.51 3.537 -6.734 1 89.06 171 LEU A C 1
ATOM 1344 O O . LEU A 1 171 ? 4.297 3.207 -7.625 1 89.06 171 LEU A O 1
ATOM 1348 N N . HIS A 1 172 ? 2.578 4.52 -7.008 1 70.69 172 HIS A N 1
ATOM 1349 C CA . HIS A 1 172 ? 2.857 5.508 -8.039 1 70.69 172 HIS A CA 1
ATOM 1350 C C . HIS A 1 172 ? 3.389 6.801 -7.438 1 70.69 172 HIS A C 1
ATOM 1352 O O . HIS A 1 172 ? 2.959 7.207 -6.355 1 70.69 172 HIS A O 1
ATOM 1358 N N . SER A 1 173 ? 4.609 7.145 -7.93 1 56.03 173 SER A N 1
ATOM 1359 C CA . SER A 1 173 ? 5.168 8.43 -7.512 1 56.03 173 SER A CA 1
ATOM 1360 C C . SER A 1 173 ? 4.188 9.562 -7.777 1 56.03 173 SER A C 1
ATOM 1362 O O . SER A 1 173 ? 3.629 9.664 -8.875 1 56.03 173 SER A O 1
ATOM 1364 N N . SER A 1 174 ? 3.234 9.812 -6.93 1 49.16 174 SER A N 1
ATOM 1365 C CA . SER A 1 174 ? 2.488 11.039 -7.152 1 49.16 174 SER A CA 1
ATOM 1366 C C . SER A 1 174 ? 3.428 12.219 -7.387 1 49.16 174 SER A C 1
ATOM 1368 O O . SER A 1 174 ? 4.512 12.281 -6.805 1 49.16 174 SER A O 1
ATOM 1370 N N . SER A 1 175 ? 3.42 12.891 -8.516 1 44.53 175 SER A N 1
ATOM 1371 C CA . SER A 1 175 ? 4.195 14.102 -8.75 1 44.53 175 SER A CA 1
ATOM 1372 C C . SER A 1 175 ? 4.285 14.953 -7.484 1 44.53 175 SER A C 1
ATOM 1374 O O . SER A 1 175 ? 3.275 15.484 -7.016 1 44.53 175 SER A O 1
ATOM 1376 N N . TYR A 1 176 ? 4.98 14.562 -6.465 1 43.25 176 TYR A N 1
ATOM 1377 C CA . TYR A 1 176 ? 5.25 15.445 -5.336 1 43.25 176 TYR A CA 1
ATOM 1378 C C . TYR A 1 176 ? 5.367 16.891 -5.793 1 43.25 176 TYR A C 1
ATOM 1380 O O . TYR A 1 176 ? 5.535 17.797 -4.973 1 43.25 176 TYR A O 1
ATOM 1388 N N . ARG A 1 177 ? 5.672 17.125 -6.992 1 43.16 177 ARG A N 1
ATOM 1389 C CA . ARG A 1 177 ? 5.957 18.484 -7.418 1 43.16 177 ARG A CA 1
ATOM 1390 C C . ARG A 1 177 ? 4.797 19.422 -7.082 1 43.16 177 ARG A C 1
ATOM 1392 O O . ARG A 1 177 ? 4.949 20.641 -7.105 1 43.16 177 ARG A O 1
ATOM 1399 N N . ASN A 1 178 ? 3.637 18.938 -7.129 1 36.66 178 ASN A N 1
ATOM 1400 C CA . ASN A 1 178 ? 2.654 20.016 -7.176 1 36.66 178 ASN A CA 1
ATOM 1401 C C . ASN A 1 178 ? 2.338 20.547 -5.781 1 36.66 178 ASN A C 1
ATOM 1403 O O . ASN A 1 178 ? 1.333 21.234 -5.59 1 36.66 178 ASN A O 1
ATOM 1407 N N . ARG A 1 179 ? 2.727 20.031 -4.758 1 38.56 179 ARG A N 1
ATOM 1408 C CA . ARG A 1 179 ? 2.168 20.5 -3.498 1 38.56 179 ARG A CA 1
ATOM 1409 C C . ARG A 1 179 ? 3.018 21.625 -2.912 1 38.56 179 ARG A C 1
ATOM 1411 O O . ARG A 1 179 ? 2.736 22.125 -1.816 1 38.56 179 ARG A O 1
ATOM 1418 N N . THR A 1 180 ? 4.199 21.922 -3.344 1 32.84 180 THR A N 1
ATOM 1419 C CA . THR A 1 180 ? 4.785 23.172 -2.893 1 32.84 180 THR A CA 1
ATOM 1420 C C . THR A 1 180 ? 4.145 24.359 -3.609 1 32.84 180 THR A C 1
ATOM 1422 O O . THR A 1 180 ? 3.85 24.281 -4.805 1 32.84 180 THR A O 1
ATOM 1425 N N . MET B 1 1 ? -37.188 24.188 -2.5 1 20.94 1 MET B N 1
ATOM 1426 C CA . MET B 1 1 ? -35.781 24.391 -2.742 1 20.94 1 MET B CA 1
ATOM 1427 C C . MET B 1 1 ? -34.969 23.172 -2.289 1 20.94 1 MET B C 1
ATOM 1429 O O . MET B 1 1 ? -34.938 22.859 -1.1 1 20.94 1 MET B O 1
ATOM 1433 N N . LEU B 1 2 ? -35.031 22.109 -2.875 1 26.42 2 LEU B N 1
ATOM 1434 C CA . LEU B 1 2 ? -34.719 20.75 -2.48 1 26.42 2 LEU B CA 1
ATOM 1435 C C . LEU B 1 2 ? -33.281 20.656 -1.949 1 26.42 2 LEU B C 1
ATOM 1437 O O . LEU B 1 2 ? -32.344 20.984 -2.664 1 26.42 2 LEU B O 1
ATOM 1441 N N . VAL B 1 3 ? -33.125 21.188 -0.614 1 35.66 3 VAL B N 1
ATOM 1442 C CA . VAL B 1 3 ? -31.906 21.25 0.168 1 35.66 3 VAL B CA 1
ATOM 1443 C C . VAL B 1 3 ? -30.953 20.125 -0.262 1 35.66 3 VAL B C 1
ATOM 1445 O O . VAL B 1 3 ? -31.359 18.953 -0.325 1 35.66 3 VAL B O 1
ATOM 1448 N N . ARG B 1 4 ? -30.094 20.328 -1.091 1 36.56 4 ARG B N 1
ATOM 1449 C CA . ARG B 1 4 ? -29.016 19.469 -1.584 1 36.56 4 ARG B CA 1
ATOM 1450 C C . ARG B 1 4 ? -28.453 18.609 -0.467 1 36.56 4 ARG B C 1
ATOM 1452 O O . ARG B 1 4 ? -27.859 19.125 0.492 1 36.56 4 ARG B O 1
ATOM 1459 N N . ASN B 1 5 ? -29.078 17.578 0.237 1 43.16 5 ASN B N 1
ATOM 1460 C CA . ASN B 1 5 ? -28.859 16.562 1.262 1 43.16 5 ASN B CA 1
ATOM 1461 C C . ASN B 1 5 ? -27.406 16.109 1.298 1 43.16 5 ASN B C 1
ATOM 1463 O O . ASN B 1 5 ? -26.906 15.539 0.325 1 43.16 5 ASN B O 1
ATOM 1467 N N . ALA B 1 6 ? -26.469 16.969 1.776 1 53.84 6 ALA B N 1
ATOM 1468 C CA . ALA B 1 6 ? -25.016 16.969 1.9 1 53.84 6 ALA B CA 1
ATOM 1469 C C . ALA B 1 6 ? -24.484 15.578 2.238 1 53.84 6 ALA B C 1
ATOM 1471 O O . ALA B 1 6 ? -24.75 15.055 3.322 1 53.84 6 ALA B O 1
ATOM 1472 N N . HIS B 1 7 ? -24.609 14.562 1.258 1 75.56 7 HIS B N 1
ATOM 1473 C CA . HIS B 1 7 ? -24.562 13.109 1.309 1 75.56 7 HIS B CA 1
ATOM 1474 C C . HIS B 1 7 ? -23.141 12.609 1.469 1 75.56 7 HIS B C 1
ATOM 1476 O O . HIS B 1 7 ? -22.203 13.227 0.959 1 75.56 7 HIS B O 1
ATOM 1482 N N . LEU B 1 8 ? -22.906 11.898 2.48 1 85.31 8 LEU B N 1
ATOM 1483 C CA . LEU B 1 8 ? -21.688 11.125 2.719 1 85.31 8 LEU B CA 1
ATOM 1484 C C . LEU B 1 8 ? -21.266 10.367 1.461 1 85.31 8 LEU B C 1
ATOM 1486 O O . LEU B 1 8 ? -22.094 9.695 0.836 1 85.31 8 LEU B O 1
ATOM 1490 N N . GLN B 1 9 ? -20.109 10.719 0.979 1 89.56 9 GLN B N 1
ATOM 1491 C CA . GLN B 1 9 ? -19.531 9.984 -0.139 1 89.56 9 GLN B CA 1
ATOM 1492 C C . GLN B 1 9 ? -18.297 9.211 0.296 1 89.56 9 GLN B C 1
ATOM 1494 O O . GLN B 1 9 ? -17.438 9.734 1.019 1 89.56 9 GLN B O 1
ATOM 1499 N N . ILE B 1 10 ? -18.234 8 0.011 1 93.56 10 ILE B N 1
ATOM 1500 C CA . ILE B 1 10 ? -17.031 7.215 0.232 1 93.56 10 ILE B CA 1
ATOM 1501 C C . ILE B 1 10 ? -16.219 7.145 -1.059 1 93.56 10 ILE B C 1
ATOM 1503 O O . ILE B 1 10 ? -16.719 6.723 -2.1 1 93.56 10 ILE B O 1
ATOM 1507 N N . ILE B 1 11 ? -15.031 7.609 -1.025 1 94.69 11 ILE B N 1
ATOM 1508 C CA . ILE B 1 11 ? -14.133 7.609 -2.178 1 94.69 11 ILE B CA 1
ATOM 1509 C C . ILE B 1 11 ? -13.094 6.504 -2.018 1 94.69 11 ILE B C 1
ATOM 1511 O O . ILE B 1 11 ? -12.352 6.477 -1.031 1 94.69 11 ILE B O 1
ATOM 1515 N N . SER B 1 12 ? -13.094 5.59 -2.936 1 94.5 12 SER B N 1
ATOM 1516 C CA . SER B 1 12 ? -12.227 4.422 -2.836 1 94.5 12 SER B CA 1
ATOM 1517 C C . SER B 1 12 ? -11.977 3.805 -4.207 1 94.5 12 SER B C 1
ATOM 1519 O O . SER B 1 12 ? -12.766 3.992 -5.137 1 94.5 12 SER B O 1
ATOM 1521 N N . THR B 1 13 ? -10.883 3.059 -4.332 1 92.19 13 THR B N 1
ATOM 1522 C CA . THR B 1 13 ? -10.641 2.254 -5.523 1 92.19 13 THR B CA 1
ATOM 1523 C C . THR B 1 13 ? -11.398 0.934 -5.453 1 92.19 13 THR B C 1
ATOM 1525 O O . THR B 1 13 ? -11.375 0.144 -6.402 1 92.19 13 THR B O 1
ATOM 1528 N N . GLN B 1 14 ? -12.109 0.733 -4.344 1 92.5 14 GLN B N 1
ATOM 1529 C CA . GLN B 1 14 ? -12.93 -0.453 -4.121 1 92.5 14 GLN B CA 1
ATOM 1530 C C . GLN B 1 14 ? -14.406 -0.089 -4.023 1 92.5 14 GLN B C 1
ATOM 1532 O O . GLN B 1 14 ? -14.953 0.012 -2.924 1 92.5 14 GLN B O 1
ATOM 1537 N N . PRO B 1 15 ? -15.055 -0.015 -5.109 1 92.62 15 PRO B N 1
ATOM 1538 C CA . PRO B 1 15 ? -16.438 0.483 -5.102 1 92.62 15 PRO B CA 1
ATOM 1539 C C . PRO B 1 15 ? -17.375 -0.378 -4.254 1 92.62 15 PRO B C 1
ATOM 1541 O O . PRO B 1 15 ? -18.297 0.144 -3.623 1 92.62 15 PRO B O 1
ATOM 1544 N N . LEU B 1 16 ? -17.172 -1.646 -4.309 1 93.5 16 LEU B N 1
ATOM 1545 C CA . LEU B 1 16 ? -18.031 -2.521 -3.518 1 93.5 16 LEU B CA 1
ATOM 1546 C C . LEU B 1 16 ? -17.906 -2.203 -2.031 1 93.5 16 LEU B C 1
ATOM 1548 O O . LEU B 1 16 ? -18.906 -2.029 -1.345 1 93.5 16 LEU B O 1
ATOM 1552 N N . LEU B 1 17 ? -16.703 -2.121 -1.538 1 93.94 17 LEU B N 1
ATOM 1553 C CA . LEU B 1 17 ? -16.484 -1.828 -0.125 1 93.94 17 LEU B CA 1
ATOM 1554 C C . LEU B 1 17 ? -16.984 -0.43 0.222 1 93.94 17 LEU B C 1
ATOM 1556 O O . LEU B 1 17 ? -17.531 -0.213 1.305 1 93.94 17 LEU B O 1
ATOM 1560 N N . ALA B 1 18 ? -16.781 0.486 -0.73 1 94.12 18 ALA B N 1
ATOM 1561 C CA . ALA B 1 18 ? -17.281 1.847 -0.535 1 94.12 18 ALA B CA 1
ATOM 1562 C C . ALA B 1 18 ? -18.797 1.86 -0.364 1 94.12 18 ALA B C 1
ATOM 1564 O O . ALA B 1 18 ? -19.312 2.508 0.546 1 94.12 18 ALA B O 1
ATOM 1565 N N . ARG B 1 19 ? -19.453 1.136 -1.216 1 93.94 19 ARG B N 1
ATOM 1566 C CA . ARG B 1 19 ? -20.906 1.097 -1.17 1 93.94 19 ARG B CA 1
ATOM 1567 C C . ARG B 1 19 ? -21.406 0.452 0.122 1 93.94 19 ARG B C 1
ATOM 1569 O O . ARG B 1 19 ? -22.344 0.938 0.744 1 93.94 19 ARG B O 1
ATOM 1576 N N . LEU B 1 20 ? -20.766 -0.634 0.499 1 94.06 20 LEU B N 1
ATOM 1577 C CA . LEU B 1 20 ? -21.156 -1.316 1.729 1 94.06 20 LEU B CA 1
ATOM 1578 C C . LEU B 1 20 ? -20.984 -0.401 2.936 1 94.06 20 LEU B C 1
ATOM 1580 O O . LEU B 1 20 ? -21.859 -0.334 3.803 1 94.06 20 LEU B O 1
ATOM 1584 N N . LEU B 1 21 ? -19.875 0.286 2.973 1 93.81 21 LEU B N 1
ATOM 1585 C CA . LEU B 1 21 ? -19.609 1.191 4.086 1 93.81 21 LEU B CA 1
ATOM 1586 C C . LEU B 1 21 ? -20.578 2.367 4.074 1 93.81 21 LEU B C 1
ATOM 1588 O O . LEU B 1 21 ? -21.078 2.775 5.125 1 93.81 21 LEU B O 1
ATOM 1592 N N . GLU B 1 22 ? -20.797 2.898 2.934 1 91.56 22 GLU B N 1
ATOM 1593 C CA . GLU B 1 22 ? -21.734 4.012 2.793 1 91.56 22 GLU B CA 1
ATOM 1594 C C . GLU B 1 22 ? -23.125 3.631 3.291 1 91.56 22 GLU B C 1
ATOM 1596 O O . GLU B 1 22 ? -23.766 4.391 4.031 1 91.56 22 GLU B O 1
ATOM 1601 N N . ASP B 1 23 ? -23.594 2.469 2.861 1 91.38 23 ASP B N 1
ATOM 1602 C CA . ASP B 1 23 ? -24.891 1.984 3.291 1 91.38 23 ASP B CA 1
ATOM 1603 C C . ASP B 1 23 ? -24.953 1.827 4.809 1 91.38 23 ASP B C 1
ATOM 1605 O O . ASP B 1 23 ? -25.938 2.201 5.441 1 91.38 23 ASP B O 1
ATOM 1609 N N . ALA B 1 24 ? -23.891 1.281 5.363 1 91.94 24 ALA B N 1
ATOM 1610 C CA . ALA B 1 24 ? -23.844 1.059 6.805 1 91.94 24 ALA B CA 1
ATOM 1611 C C . ALA B 1 24 ? -23.875 2.381 7.566 1 91.94 24 ALA B C 1
ATOM 1613 O O . ALA B 1 24 ? -24.562 2.508 8.578 1 91.94 24 ALA B O 1
ATOM 1614 N N . LEU B 1 25 ? -23.141 3.359 7.082 1 89.19 25 LEU B N 1
ATOM 1615 C CA . LEU B 1 25 ? -23.078 4.656 7.746 1 89.19 25 LEU B CA 1
ATOM 1616 C C . LEU B 1 25 ? -24.391 5.422 7.59 1 89.19 25 LEU B C 1
ATOM 1618 O O . LEU B 1 25 ? -24.828 6.102 8.516 1 89.19 25 LEU B O 1
ATOM 1622 N N . HIS B 1 26 ? -24.984 5.332 6.418 1 86.06 26 HIS B N 1
ATOM 1623 C CA . HIS B 1 26 ? -26.25 5.996 6.176 1 86.06 26 HIS B CA 1
ATOM 1624 C C . HIS B 1 26 ? -27.328 5.473 7.117 1 86.06 26 HIS B C 1
ATOM 1626 O O . HIS B 1 26 ? -28.188 6.238 7.586 1 86.06 26 HIS B O 1
ATOM 1632 N N . ALA B 1 27 ? -27.297 4.199 7.328 1 84.56 27 ALA B N 1
ATOM 1633 C CA . ALA B 1 27 ? -28.266 3.586 8.234 1 84.56 27 ALA B CA 1
ATOM 1634 C C . ALA B 1 27 ? -28.125 4.133 9.648 1 84.56 27 ALA B C 1
ATOM 1636 O O . ALA B 1 27 ? -29.094 4.219 10.391 1 84.56 27 ALA B O 1
ATOM 1637 N N . ARG B 1 28 ? -26.953 4.578 9.969 1 80.94 28 ARG B N 1
ATOM 1638 C CA . ARG B 1 28 ? -26.672 5.066 11.312 1 80.94 28 ARG B CA 1
ATOM 1639 C C . ARG B 1 28 ? -26.812 6.586 11.391 1 80.94 28 ARG B C 1
ATOM 1641 O O . ARG B 1 28 ? -27.156 7.133 12.438 1 80.94 28 ARG B O 1
ATOM 1648 N N . LEU B 1 29 ? -26.469 7.18 10.266 1 78.56 29 LEU B N 1
ATOM 1649 C CA . LEU B 1 29 ? -26.5 8.641 10.188 1 78.56 29 LEU B CA 1
ATOM 1650 C C . LEU B 1 29 ? -27.297 9.094 8.961 1 78.56 29 LEU B C 1
ATOM 1652 O O . LEU B 1 29 ? -26.719 9.391 7.918 1 78.56 29 LEU B O 1
ATOM 1656 N N . PRO B 1 30 ? -28.594 9.266 9.086 1 72.56 30 PRO B N 1
ATOM 1657 C CA . PRO B 1 30 ? -29.422 9.609 7.922 1 72.56 30 PRO B CA 1
ATOM 1658 C C . PRO B 1 30 ? -29.172 11.031 7.426 1 72.56 30 PRO B C 1
ATOM 1660 O O . PRO B 1 30 ? -29.312 11.305 6.23 1 72.56 30 PRO B O 1
ATOM 1663 N N . ASP B 1 31 ? -28.797 11.898 8.297 1 73.56 31 ASP B N 1
ATOM 1664 C CA . ASP B 1 31 ? -28.531 13.281 7.906 1 73.56 31 ASP B CA 1
ATOM 1665 C C . ASP B 1 31 ? -27.047 13.586 7.891 1 73.56 31 ASP B C 1
ATOM 1667 O O . ASP B 1 31 ? -26.422 13.758 8.945 1 73.56 31 ASP B O 1
ATOM 1671 N N . PHE B 1 32 ? -26.391 13.242 6.73 1 70.38 32 PHE B N 1
ATOM 1672 C CA . PHE B 1 32 ? -24.953 13.453 6.723 1 70.38 32 PHE B CA 1
ATOM 1673 C C . PHE B 1 32 ? -24.594 14.773 6.051 1 70.38 32 PHE B C 1
ATOM 1675 O O . PHE B 1 32 ? -25.266 15.195 5.105 1 70.38 32 PHE B O 1
ATOM 1682 N N . PRO B 1 33 ? -23.703 15.461 6.805 1 70.25 33 PRO B N 1
ATOM 1683 C CA . PRO B 1 33 ? -23.141 16.609 6.086 1 70.25 33 PRO B CA 1
ATOM 1684 C C . PRO B 1 33 ? -22.391 16.188 4.82 1 70.25 33 PRO B C 1
ATOM 1686 O O . PRO B 1 33 ? -22.141 15.008 4.602 1 70.25 33 PRO B O 1
ATOM 1689 N N . ALA B 1 34 ? -22.219 17.141 3.912 1 81.12 34 ALA B N 1
ATOM 1690 C CA . ALA B 1 34 ? -21.453 16.938 2.684 1 81.12 34 ALA B CA 1
ATOM 1691 C C . ALA B 1 34 ? -20 16.609 2.99 1 81.12 34 ALA B C 1
ATOM 1693 O O . ALA B 1 34 ? -19.156 17.5 3.045 1 81.12 34 ALA B O 1
ATOM 1694 N N . ILE B 1 35 ? -19.703 15.367 3.408 1 87.44 35 ILE B N 1
ATOM 1695 C CA . ILE B 1 35 ? -18.359 14.93 3.768 1 87.44 35 ILE B CA 1
ATOM 1696 C C . ILE B 1 35 ? -17.953 13.75 2.893 1 87.44 35 ILE B C 1
ATOM 1698 O O . ILE B 1 35 ? -18.781 12.914 2.537 1 87.44 35 ILE B O 1
ATOM 1702 N N . SER B 1 36 ? -16.703 13.75 2.525 1 91.31 36 SER B N 1
ATOM 1703 C CA . SER B 1 36 ? -16.125 12.633 1.794 1 91.31 36 SER B CA 1
ATOM 1704 C C . SER B 1 36 ? -15.195 11.812 2.688 1 91.31 36 SER B C 1
ATOM 1706 O O . SER B 1 36 ? -14.344 12.367 3.387 1 91.31 36 SER B O 1
ATOM 1708 N N . LEU B 1 37 ? -15.43 10.594 2.766 1 92.44 37 LEU B N 1
ATOM 1709 C CA . LEU B 1 37 ? -14.516 9.672 3.428 1 92.44 37 LEU B CA 1
ATOM 1710 C C . LEU B 1 37 ? -13.648 8.93 2.41 1 92.44 37 LEU B C 1
ATOM 1712 O O . LEU B 1 37 ? -14.172 8.188 1.575 1 92.44 37 LEU B O 1
ATOM 1716 N N . VAL B 1 38 ? -12.383 9.156 2.443 1 95.25 38 VAL B N 1
ATOM 1717 C CA . VAL B 1 38 ? -11.445 8.547 1.506 1 95.25 38 VAL B CA 1
ATOM 1718 C C . VAL B 1 38 ? -10.773 7.34 2.156 1 95.25 38 VAL B C 1
ATOM 1720 O O . VAL B 1 38 ? -10.18 7.457 3.229 1 95.25 38 VAL B O 1
ATOM 1723 N N . LEU B 1 39 ? -10.93 6.207 1.583 1 94.62 39 LEU B N 1
ATOM 1724 C CA . LEU B 1 39 ? -10.18 5.031 2 1 94.62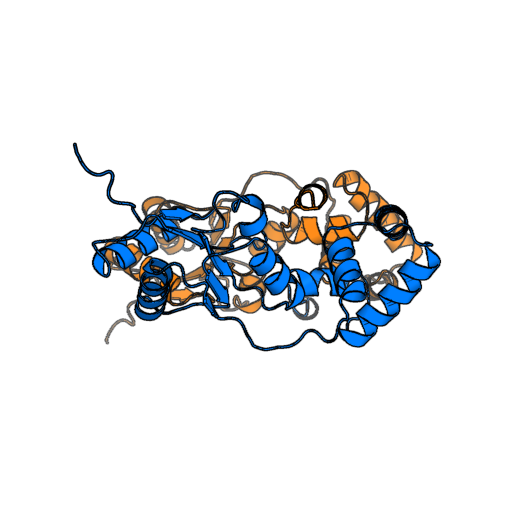 39 LEU B CA 1
ATOM 1725 C C . LEU B 1 39 ? -8.828 4.977 1.3 1 94.62 39 LEU B C 1
ATOM 1727 O O . LEU B 1 39 ? -8.758 4.793 0.082 1 94.62 39 LEU B O 1
ATOM 1731 N N . ASP B 1 40 ? -7.789 5.102 2.016 1 94.5 40 ASP B N 1
ATOM 1732 C CA . ASP B 1 40 ? -6.445 5.199 1.457 1 94.5 40 ASP B CA 1
ATOM 1733 C C . ASP B 1 40 ? -5.902 3.822 1.087 1 94.5 40 ASP B C 1
ATOM 1735 O O . ASP B 1 40 ? -4.914 3.361 1.668 1 94.5 40 ASP B O 1
ATOM 1739 N N . TRP B 1 41 ? -6.535 3.248 0.025 1 90.06 41 TRP B N 1
ATOM 1740 C CA . TRP B 1 41 ? -6.207 1.95 -0.556 1 90.06 41 TRP B CA 1
ATOM 1741 C C . TRP B 1 41 ? -6.305 1.995 -2.078 1 90.06 41 TRP B C 1
ATOM 1743 O O . TRP B 1 41 ? -7.398 2.104 -2.635 1 90.06 41 TRP B O 1
ATOM 1753 N N . PRO B 1 42 ? -5.188 1.77 -2.666 1 90.81 42 PRO B N 1
ATOM 1754 C CA . PRO B 1 42 ? -3.83 1.548 -2.166 1 90.81 42 PRO B CA 1
ATOM 1755 C C . PRO B 1 42 ? -3.281 2.748 -1.396 1 90.81 42 PRO B C 1
ATOM 1757 O O . PRO B 1 42 ? -3.824 3.85 -1.497 1 90.81 42 PRO B O 1
ATOM 1760 N N . VAL B 1 43 ? -2.221 2.475 -0.604 1 92.69 43 VAL B N 1
ATOM 1761 C CA . VAL B 1 43 ? -1.558 3.555 0.12 1 92.69 43 VAL B CA 1
ATOM 1762 C C . VAL B 1 43 ? -1.143 4.652 -0.857 1 92.69 43 VAL B C 1
ATOM 1764 O O . VAL B 1 43 ? -0.651 4.363 -1.951 1 92.69 43 VAL B O 1
ATOM 1767 N N . GLY B 1 44 ? -1.405 5.922 -0.486 1 93 44 GLY B N 1
ATOM 1768 C CA . GLY B 1 44 ? -1.11 7.051 -1.354 1 93 44 GLY B CA 1
ATOM 1769 C C . GLY B 1 44 ? -2.314 7.523 -2.148 1 93 44 GLY B C 1
ATOM 1770 O O . GLY B 1 44 ? -2.295 8.609 -2.727 1 93 44 GLY B O 1
ATOM 1771 N N . PHE B 1 45 ? -3.326 6.766 -2.15 1 93.94 45 PHE B N 1
ATOM 1772 C CA . PHE B 1 45 ? -4.535 7.113 -2.885 1 93.94 45 PHE B CA 1
ATOM 1773 C C . PHE B 1 45 ? -5.082 8.461 -2.428 1 93.94 45 PHE B C 1
ATOM 1775 O O . PHE B 1 45 ? -5.547 9.258 -3.244 1 93.94 45 PHE B O 1
ATOM 1782 N N . ALA B 1 46 ? -5.016 8.766 -1.16 1 95.12 46 ALA B N 1
ATOM 1783 C CA . ALA B 1 46 ? -5.523 10.016 -0.598 1 95.12 46 ALA B CA 1
ATOM 1784 C C . ALA B 1 46 ? -4.82 11.219 -1.213 1 95.12 46 ALA B C 1
ATOM 1786 O O . ALA B 1 46 ? -5.445 12.258 -1.453 1 95.12 46 ALA B O 1
ATOM 1787 N N . PHE B 1 47 ? -3.506 11.039 -1.52 1 93.56 47 PHE B N 1
ATOM 1788 C CA . PHE B 1 47 ? -2.754 12.141 -2.113 1 93.56 47 PHE B CA 1
ATOM 1789 C C . PHE B 1 47 ? -3.248 12.438 -3.523 1 93.56 47 PHE B C 1
ATOM 1791 O O . PHE B 1 47 ? -3.148 13.57 -3.998 1 93.56 47 PHE B O 1
ATOM 1798 N N . GLN B 1 48 ? -3.814 11.438 -4.141 1 91.19 48 GLN B N 1
ATOM 1799 C CA . GLN B 1 48 ? -4.258 11.57 -5.527 1 91.19 48 GLN B CA 1
ATOM 1800 C C . GLN B 1 48 ? -5.688 12.094 -5.602 1 91.19 48 GLN B C 1
ATOM 1802 O O . GLN B 1 48 ? -6.113 12.602 -6.637 1 91.19 48 GLN B O 1
ATOM 1807 N N . THR B 1 49 ? -6.406 11.961 -4.523 1 93.12 49 THR B N 1
ATOM 1808 C CA . THR B 1 49 ? -7.844 12.18 -4.602 1 93.12 49 THR B CA 1
ATOM 1809 C C . THR B 1 49 ? -8.242 13.445 -3.844 1 93.12 49 THR B C 1
ATOM 1811 O O . THR B 1 49 ? -9.203 14.125 -4.211 1 93.12 49 THR B O 1
ATOM 1814 N N . VAL B 1 50 ? -7.531 13.773 -2.793 1 95.06 50 VAL B N 1
ATOM 1815 C CA . VAL B 1 50 ? -7.855 14.945 -1.988 1 95.06 50 VAL B CA 1
ATOM 1816 C C . VAL B 1 50 ? -7.238 16.188 -2.621 1 95.06 50 VAL B C 1
ATOM 1818 O O . VAL B 1 50 ? -6.027 16.25 -2.85 1 95.06 50 VAL B O 1
ATOM 1821 N N . THR B 1 51 ? -8.062 17.172 -2.91 1 93.81 51 THR B N 1
ATOM 1822 C CA . THR B 1 51 ? -7.621 18.453 -3.434 1 93.81 51 THR B CA 1
ATOM 1823 C C . THR B 1 51 ? -7.688 19.531 -2.354 1 93.81 51 THR B C 1
ATOM 1825 O O . THR B 1 51 ? -8.336 19.344 -1.32 1 93.81 51 THR B O 1
ATOM 1828 N N . PRO B 1 52 ? -6.969 20.625 -2.59 1 91.75 52 PRO B N 1
ATOM 1829 C CA . PRO B 1 52 ? -7.062 21.703 -1.616 1 91.75 52 PRO B CA 1
ATOM 1830 C C . PRO B 1 52 ? -8.5 22.141 -1.358 1 91.75 52 PRO B C 1
ATOM 1832 O O . PRO B 1 52 ? -8.852 22.484 -0.226 1 91.75 52 PRO B O 1
ATOM 1835 N N . GLU B 1 53 ? -9.328 22.016 -2.346 1 91.75 53 GLU B N 1
ATOM 1836 C CA . GLU B 1 53 ? -10.719 22.453 -2.236 1 91.75 53 GLU B CA 1
ATOM 1837 C C . GLU B 1 53 ? -11.555 21.453 -1.444 1 91.75 53 GLU B C 1
ATOM 1839 O O . GLU B 1 53 ? -12.492 21.844 -0.739 1 91.75 53 GLU B O 1
ATOM 1844 N N . SER B 1 54 ? -11.195 20.219 -1.518 1 93.38 54 SER B N 1
ATOM 1845 C CA . SER B 1 54 ? -12.016 19.188 -0.886 1 93.38 54 SER B CA 1
ATOM 1846 C C . SER B 1 54 ? -11.477 18.812 0.492 1 93.38 54 SER B C 1
ATOM 1848 O O . SER B 1 54 ? -12.164 18.156 1.275 1 93.38 54 SER B O 1
ATOM 1850 N N . ALA B 1 55 ? -10.258 19.266 0.761 1 94.31 55 ALA B N 1
ATOM 1851 C CA . ALA B 1 55 ? -9.555 18.844 1.972 1 94.31 55 ALA B CA 1
ATOM 1852 C C . ALA B 1 55 ? -10.383 19.156 3.217 1 94.31 55 ALA B C 1
ATOM 1854 O O . ALA B 1 55 ? -10.555 18.297 4.09 1 94.31 55 ALA B O 1
ATOM 1855 N N . ALA B 1 56 ? -11.039 20.328 3.223 1 90.19 56 ALA B N 1
ATOM 1856 C CA . ALA B 1 56 ? -11.742 20.812 4.414 1 90.19 56 ALA B CA 1
ATOM 1857 C C . ALA B 1 56 ? -13.016 20 4.656 1 90.19 56 ALA B C 1
ATOM 1859 O O . ALA B 1 56 ? -13.617 20.094 5.73 1 90.19 56 ALA B O 1
ATOM 1860 N N . SER B 1 57 ? -13.375 19.141 3.695 1 89.88 57 SER B N 1
ATOM 1861 C CA . SER B 1 57 ? -14.555 18.297 3.855 1 89.88 57 SER B CA 1
ATOM 1862 C C . SER B 1 57 ? -14.211 16.828 3.684 1 89.88 57 SER B C 1
ATOM 1864 O O . SER B 1 57 ? -15.094 15.992 3.463 1 89.88 57 SER B O 1
ATOM 1866 N N . SER B 1 58 ? -12.914 16.5 3.777 1 92.88 58 SER B N 1
ATOM 1867 C CA . SER B 1 58 ? -12.477 15.125 3.555 1 92.88 58 SER B CA 1
ATOM 1868 C C . SER B 1 58 ? -11.953 14.5 4.84 1 92.88 58 SER B C 1
ATOM 1870 O O . SER B 1 58 ? -11.211 15.141 5.594 1 92.88 58 SER B O 1
ATOM 1872 N N . PHE B 1 59 ? -12.391 13.273 5.035 1 92.62 59 PHE B N 1
ATOM 1873 C CA . PHE B 1 59 ? -11.805 12.375 6.023 1 92.62 59 PHE B CA 1
ATOM 1874 C C . PHE B 1 59 ? -11.016 11.266 5.344 1 92.62 59 PHE B C 1
ATOM 1876 O O . PHE B 1 59 ? -11.477 10.688 4.352 1 92.62 59 PHE B O 1
ATOM 1883 N N . VAL B 1 60 ? -9.852 11 5.887 1 95.44 60 VAL B N 1
ATOM 1884 C CA . VAL B 1 60 ? -9.047 9.93 5.305 1 95.44 60 VAL B CA 1
ATOM 1885 C C . VAL B 1 60 ? -8.836 8.82 6.336 1 95.44 60 VAL B C 1
ATOM 1887 O O . VAL B 1 60 ? -8.508 9.094 7.492 1 95.44 60 VAL B O 1
ATOM 1890 N N . LEU B 1 61 ? -9.156 7.641 5.977 1 94.19 61 LEU B N 1
ATOM 1891 C CA . LEU B 1 61 ? -8.781 6.445 6.723 1 94.19 61 LEU B CA 1
ATOM 1892 C C . LEU B 1 61 ? -7.566 5.77 6.094 1 94.19 61 LEU B C 1
ATOM 1894 O O . LEU B 1 61 ? -7.59 5.414 4.914 1 94.19 61 LEU B O 1
ATOM 1898 N N . THR B 1 62 ? -6.477 5.605 6.863 1 95 62 THR B N 1
ATOM 1899 C CA . THR B 1 62 ? -5.262 4.984 6.34 1 95 62 THR B CA 1
ATOM 1900 C C . THR B 1 62 ? -4.762 3.896 7.285 1 95 62 THR B C 1
ATOM 1902 O O . THR B 1 62 ? -5.172 3.838 8.445 1 95 62 THR B O 1
ATOM 1905 N N . GLN B 1 63 ? -3.996 2.984 6.727 1 92.62 63 GLN B N 1
ATOM 1906 C CA . GLN B 1 63 ? -3.363 1.934 7.52 1 92.62 63 GLN B CA 1
ATOM 1907 C C . GLN B 1 63 ? -1.859 2.166 7.637 1 92.62 63 GLN B C 1
ATOM 1909 O O . GLN B 1 63 ? -1.134 1.319 8.164 1 92.62 63 GLN B O 1
ATOM 1914 N N . ASN B 1 64 ? -1.399 3.23 7.055 1 93.75 64 ASN B N 1
ATOM 1915 C CA . ASN B 1 64 ? 0.022 3.559 7.102 1 93.75 64 ASN B CA 1
ATOM 1916 C C . ASN B 1 64 ? 0.389 4.277 8.398 1 93.75 64 ASN B C 1
ATOM 1918 O O . ASN B 1 64 ? -0.077 5.391 8.648 1 93.75 64 ASN B O 1
ATOM 1922 N N . PRO B 1 65 ? 1.272 3.66 9.164 1 92.25 65 PRO B N 1
ATOM 1923 C CA . PRO B 1 65 ? 1.57 4.234 10.484 1 92.25 65 PRO B CA 1
ATOM 1924 C C . PRO B 1 65 ? 2.709 5.246 10.438 1 92.25 65 PRO B C 1
ATOM 1926 O O . PRO B 1 65 ? 3.025 5.871 11.453 1 92.25 65 PRO B O 1
ATOM 1929 N N . CYS B 1 66 ? 3.357 5.469 9.344 1 94.25 66 CYS B N 1
ATOM 1930 C CA . CYS B 1 66 ? 4.523 6.34 9.273 1 94.25 66 CYS B CA 1
ATOM 1931 C C . CYS B 1 66 ? 4.168 7.762 9.695 1 94.25 66 CYS B C 1
ATOM 1933 O O . CYS B 1 66 ? 3.289 8.391 9.102 1 94.25 66 CYS B O 1
ATOM 1935 N N . PRO B 1 67 ? 4.926 8.273 10.695 1 95.62 67 PRO B N 1
ATOM 1936 C CA . PRO B 1 67 ? 4.594 9.617 11.172 1 95.62 67 PRO B CA 1
ATOM 1937 C C . PRO B 1 67 ? 4.684 10.672 10.07 1 95.62 67 PRO B C 1
ATOM 1939 O O . PRO B 1 67 ? 3.822 11.547 9.977 1 95.62 67 PRO B O 1
ATOM 1942 N N . GLU B 1 68 ? 5.703 10.578 9.281 1 95.62 68 GLU B N 1
ATOM 1943 C CA . GLU B 1 68 ? 5.855 11.555 8.211 1 95.62 68 GLU B CA 1
ATOM 1944 C C . GLU B 1 68 ? 4.715 11.453 7.199 1 95.62 68 GLU B C 1
ATOM 1946 O O . GLU B 1 68 ? 4.211 12.469 6.723 1 95.62 68 GLU B O 1
ATOM 1951 N N . TYR B 1 69 ? 4.27 10.25 6.93 1 95.69 69 TYR B N 1
ATOM 1952 C CA . TYR B 1 69 ? 3.146 10.039 6.023 1 95.69 69 TYR B CA 1
ATOM 1953 C C . TYR B 1 69 ? 1.868 10.648 6.594 1 95.69 69 TYR B C 1
ATOM 1955 O O . TYR B 1 69 ? 1.134 11.344 5.887 1 95.69 69 TYR B O 1
ATOM 1963 N N . LEU B 1 70 ? 1.679 10.391 7.84 1 96.25 70 LEU B N 1
ATOM 1964 C CA . LEU B 1 70 ? 0.5 10.906 8.523 1 96.25 70 LEU B CA 1
ATOM 1965 C C . LEU B 1 70 ? 0.523 12.43 8.57 1 96.25 70 LEU B C 1
ATOM 1967 O O . LEU B 1 70 ? -0.504 13.078 8.359 1 96.25 70 LEU B O 1
ATOM 1971 N N . ASP B 1 71 ? 1.671 12.961 8.82 1 95.56 71 ASP B N 1
ATOM 1972 C CA . ASP B 1 71 ? 1.813 14.414 8.812 1 95.56 71 ASP B CA 1
ATOM 1973 C C . ASP B 1 71 ? 1.524 14.992 7.43 1 95.56 71 ASP B C 1
ATOM 1975 O O . ASP B 1 71 ? 0.877 16.031 7.309 1 95.56 71 ASP B O 1
ATOM 1979 N N . ASP B 1 72 ? 2.033 14.328 6.438 1 95.25 72 ASP B N 1
ATOM 1980 C CA . ASP B 1 72 ? 1.806 14.781 5.07 1 95.25 72 ASP B CA 1
ATOM 1981 C C . ASP B 1 72 ? 0.315 14.797 4.738 1 95.25 72 ASP B C 1
ATOM 1983 O O . ASP B 1 72 ? -0.183 15.758 4.141 1 95.25 72 ASP B O 1
ATOM 1987 N N . LEU B 1 73 ? -0.397 13.781 5.141 1 95.75 73 LEU B N 1
ATOM 1988 C CA . LEU B 1 73 ? -1.84 13.75 4.922 1 95.75 73 LEU B CA 1
ATOM 1989 C C . LEU B 1 73 ? -2.531 14.875 5.691 1 95.75 73 LEU B C 1
ATOM 1991 O O . LEU B 1 73 ? -3.381 15.578 5.141 1 95.75 73 LEU B O 1
ATOM 1995 N N . TRP B 1 74 ? -2.121 15.055 6.926 1 95.06 74 TRP B N 1
ATOM 1996 C CA . TRP B 1 74 ? -2.758 16.047 7.781 1 95.06 74 TRP B CA 1
ATOM 1997 C C . TRP B 1 74 ? -2.545 17.453 7.23 1 95.06 74 TRP B C 1
ATOM 1999 O O . TRP B 1 74 ? -3.438 18.297 7.309 1 95.06 74 TRP B O 1
ATOM 2009 N N . ASN B 1 75 ? -1.399 17.656 6.672 1 94.62 75 ASN B N 1
ATOM 2010 C CA . ASN B 1 75 ? -1.015 18.969 6.156 1 94.62 75 ASN B CA 1
ATOM 2011 C C . ASN B 1 75 ? -1.788 19.312 4.887 1 94.62 75 ASN B C 1
ATOM 2013 O O . ASN B 1 75 ? -1.751 20.469 4.43 1 94.62 75 ASN B O 1
ATOM 2017 N N . LEU B 1 76 ? -2.555 18.406 4.348 1 94.94 76 LEU B N 1
ATOM 2018 C CA . LEU B 1 76 ? -3.438 18.703 3.227 1 94.94 76 LEU B CA 1
ATOM 2019 C C . LEU B 1 76 ? -4.613 19.562 3.674 1 94.94 76 LEU B C 1
ATOM 2021 O O . LEU B 1 76 ? -5.32 20.141 2.844 1 94.94 76 LEU B O 1
ATOM 2025 N N . GLY B 1 77 ? -4.832 19.625 5.004 1 94.75 77 GLY B N 1
ATOM 2026 C CA . GLY B 1 77 ? -5.941 20.406 5.539 1 94.75 77 GLY B CA 1
ATOM 2027 C C . GLY B 1 77 ? -7.207 19.594 5.715 1 94.75 77 GLY B C 1
ATOM 2028 O O . GLY B 1 77 ? -8.312 20.125 5.617 1 94.75 77 GLY B O 1
ATOM 2029 N N . LEU B 1 78 ? -7.043 18.312 6 1 94.56 78 LEU B N 1
ATOM 2030 C CA . LEU B 1 78 ? -8.156 17.391 6.129 1 94.56 78 LEU B CA 1
ATOM 2031 C C . LEU B 1 78 ? -9.062 17.781 7.293 1 94.56 78 LEU B C 1
ATOM 2033 O O . LEU B 1 78 ? -8.586 18.328 8.297 1 94.56 78 LEU B O 1
ATOM 2037 N N . LEU B 1 79 ? -10.336 17.5 7.066 1 92.19 79 LEU B N 1
ATOM 2038 C CA . LEU B 1 79 ? -11.273 17.594 8.18 1 92.19 79 LEU B CA 1
ATOM 2039 C C . LEU B 1 79 ? -10.977 16.531 9.234 1 92.19 79 LEU B C 1
ATOM 2041 O O . LEU B 1 79 ? -11.109 16.797 10.438 1 92.19 79 LEU B O 1
ATOM 2045 N N . GLY B 1 80 ? -10.562 15.359 8.773 1 92.69 80 GLY B N 1
ATOM 2046 C CA . GLY B 1 80 ? -10.258 14.281 9.703 1 92.69 80 GLY B CA 1
ATOM 2047 C C . GLY B 1 80 ? -9.281 13.266 9.133 1 92.69 80 GLY B C 1
ATOM 2048 O O . GLY B 1 80 ? -9.234 13.062 7.914 1 92.69 80 GLY B O 1
ATOM 2049 N N . LEU B 1 81 ? -8.547 12.672 9.992 1 94.44 81 LEU B N 1
ATOM 2050 C CA . LEU B 1 81 ? -7.586 11.617 9.664 1 94.44 81 LEU B CA 1
ATOM 2051 C C . LEU B 1 81 ? -7.582 10.531 10.734 1 94.44 81 LEU B C 1
ATOM 2053 O O . LEU B 1 81 ? -7.48 10.836 11.93 1 94.44 81 LEU B O 1
ATOM 2057 N N . ALA B 1 82 ? -7.785 9.352 10.297 1 92.81 82 ALA B N 1
ATOM 2058 C CA . ALA B 1 82 ? -7.766 8.234 11.234 1 92.81 82 ALA B CA 1
ATOM 2059 C C . ALA B 1 82 ? -6.836 7.129 10.742 1 92.81 82 ALA B C 1
ATOM 2061 O O . ALA B 1 82 ? -6.848 6.773 9.562 1 92.81 82 ALA B O 1
ATOM 2062 N N . TYR B 1 83 ? -6.012 6.641 11.719 1 92 83 TYR B N 1
ATOM 2063 C CA . TYR B 1 83 ? -5.18 5.461 11.492 1 92 83 TYR B CA 1
ATOM 2064 C C . TYR B 1 83 ? -5.875 4.199 11.984 1 92 83 TYR B C 1
A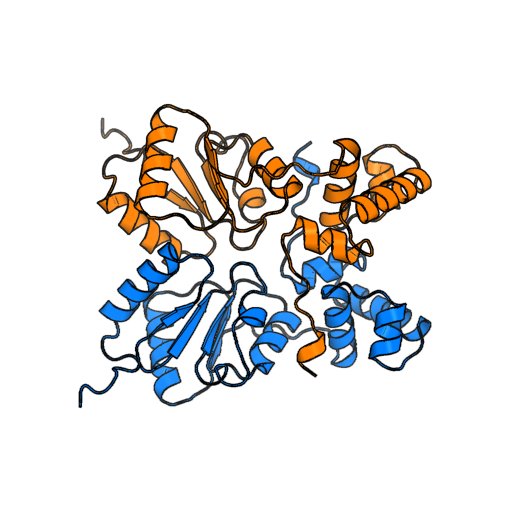TOM 2066 O O . TYR B 1 83 ? -6.465 4.191 13.062 1 92 83 TYR B O 1
ATOM 2074 N N . ARG B 1 84 ? -5.816 3.133 11.164 1 84.38 84 ARG B N 1
ATOM 2075 C CA . ARG B 1 84 ? -6.332 1.796 11.438 1 84.38 84 ARG B CA 1
ATOM 2076 C C . ARG B 1 84 ? -7.855 1.79 11.453 1 84.38 84 ARG B C 1
ATOM 2078 O O . ARG B 1 84 ? -8.484 2.85 11.422 1 84.38 84 ARG B O 1
ATOM 2085 N N . SER B 1 85 ? -8.289 0.666 11.5 1 77.62 85 SER B N 1
ATOM 2086 C CA . SER B 1 85 ? -9.727 0.414 11.43 1 77.62 85 SER B CA 1
ATOM 2087 C C . SER B 1 85 ? -10.453 1.008 12.625 1 77.62 85 SER B C 1
ATOM 2089 O O . SER B 1 85 ? -9.883 1.113 13.719 1 77.62 85 SER B O 1
ATOM 2091 N N . ARG B 1 86 ? -11.641 1.438 12.359 1 84.94 86 ARG B N 1
ATOM 2092 C CA . ARG B 1 86 ? -12.578 1.94 13.359 1 84.94 86 ARG B CA 1
ATOM 2093 C C . ARG B 1 86 ? -13.914 1.204 13.273 1 84.94 86 ARG B C 1
ATOM 2095 O O . ARG B 1 86 ? -14.258 0.653 12.227 1 84.94 86 ARG B O 1
ATOM 2102 N N . THR B 1 87 ? -14.555 1.164 14.414 1 90.06 87 THR B N 1
ATOM 2103 C CA . THR B 1 87 ? -15.914 0.634 14.375 1 90.06 87 THR B CA 1
ATOM 2104 C C . THR B 1 87 ? -16.844 1.59 13.633 1 90.06 87 THR B C 1
ATOM 2106 O O . THR B 1 87 ? -16.5 2.748 13.398 1 90.06 87 THR B O 1
ATOM 2109 N N . LEU B 1 88 ? -17.922 1.013 13.258 1 90.38 88 LEU B N 1
ATOM 2110 C CA . LEU B 1 88 ? -18.938 1.833 12.602 1 90.38 88 LEU B CA 1
ATOM 2111 C C . LEU B 1 88 ? -19.359 2.992 13.492 1 90.38 88 LEU B C 1
ATOM 2113 O O . LEU B 1 88 ? -19.531 4.117 13.023 1 90.38 88 LEU B O 1
ATOM 2117 N N . GLU B 1 89 ? -19.453 2.701 14.719 1 88.94 89 GLU B N 1
ATOM 2118 C CA . GLU B 1 89 ? -19.859 3.711 15.695 1 88.94 89 GLU B CA 1
ATOM 2119 C C . GLU B 1 89 ? -18.797 4.809 15.82 1 88.94 89 GLU B C 1
ATOM 2121 O O . GLU B 1 89 ? -19.141 5.996 15.875 1 88.94 89 GLU B O 1
ATOM 2126 N N . GLU B 1 90 ? -17.609 4.406 15.852 1 87.94 90 GLU B N 1
ATOM 2127 C CA . GLU B 1 90 ? -16.516 5.371 15.953 1 87.94 90 GLU B CA 1
ATOM 2128 C C . GLU B 1 90 ? -16.453 6.266 14.719 1 87.94 90 GLU B C 1
ATOM 2130 O O . GLU B 1 90 ? -16.25 7.473 14.828 1 87.94 90 GLU B O 1
ATOM 2135 N N . LEU B 1 91 ? -16.641 5.664 13.594 1 87.56 91 LEU B N 1
ATOM 2136 C CA . LEU B 1 91 ? -16.625 6.438 12.352 1 87.56 91 LEU B CA 1
ATOM 2137 C C . LEU B 1 91 ? -17.797 7.418 12.312 1 87.56 91 LEU B C 1
ATOM 2139 O O . LEU B 1 91 ? -17.625 8.578 11.922 1 87.56 91 LEU B O 1
ATOM 2143 N N . ALA B 1 92 ? -18.922 6.941 12.727 1 84.56 92 ALA B N 1
ATOM 2144 C CA . ALA B 1 92 ? -20.109 7.789 12.75 1 84.56 92 ALA B CA 1
ATOM 2145 C C . ALA B 1 92 ? -19.906 8.984 13.68 1 84.56 92 ALA B C 1
ATOM 2147 O O . ALA B 1 92 ? -20.281 10.109 13.336 1 84.56 92 ALA B O 1
ATOM 2148 N N . GLU B 1 93 ? -19.312 8.688 14.766 1 83.06 93 GLU B N 1
ATOM 2149 C CA . GLU B 1 93 ? -19.047 9.75 15.727 1 83.06 93 GLU B CA 1
ATOM 2150 C C . GLU B 1 93 ? -18.062 10.773 15.172 1 83.06 93 GLU B C 1
ATOM 2152 O O . GLU B 1 93 ? -18.234 11.977 15.359 1 83.06 93 GLU B O 1
ATOM 2157 N N . LEU B 1 94 ? -17.078 10.242 14.5 1 79.81 94 LEU B N 1
ATOM 2158 C CA . LEU B 1 94 ? -16.078 11.117 13.891 1 79.81 94 LEU B CA 1
ATOM 2159 C C . LEU B 1 94 ? -16.734 12.016 12.836 1 79.81 94 LEU B C 1
ATOM 2161 O O . LEU B 1 94 ? -16.438 13.219 12.781 1 79.81 94 LEU B O 1
ATOM 2165 N N . LEU B 1 95 ? -17.578 11.484 12.086 1 80.31 95 LEU B N 1
ATOM 2166 C CA . LEU B 1 95 ? -18.25 12.227 11.023 1 80.31 95 LEU B CA 1
ATOM 2167 C C . LEU B 1 95 ? -19.203 13.258 11.594 1 80.31 95 LEU B C 1
ATOM 2169 O O . LEU B 1 95 ? -19.375 14.344 11.031 1 80.31 95 LEU B O 1
ATOM 2173 N N . ARG B 1 96 ? -19.766 12.938 12.695 1 79.12 96 ARG B N 1
ATOM 2174 C CA . ARG B 1 96 ? -20.641 13.883 13.359 1 79.12 96 ARG B CA 1
ATOM 2175 C C . ARG B 1 96 ? -19.875 15.094 13.875 1 79.12 96 ARG B C 1
ATOM 2177 O O . ARG B 1 96 ? -20.344 16.234 13.789 1 79.12 96 ARG B O 1
ATOM 2184 N N . ARG B 1 97 ? -18.719 14.797 14.453 1 76.81 97 ARG B N 1
ATOM 2185 C CA . ARG B 1 97 ? -17.875 15.883 14.961 1 76.81 97 ARG B CA 1
ATOM 2186 C C . ARG B 1 97 ? -17.422 16.797 13.836 1 76.81 97 ARG B C 1
ATOM 2188 O O . ARG B 1 97 ? -17.203 18 14.055 1 76.81 97 ARG B O 1
ATOM 2195 N N . ALA B 1 98 ? -17.25 16.312 12.75 1 71.12 98 ALA B N 1
ATOM 2196 C CA . ALA B 1 98 ? -16.844 17.078 11.578 1 71.12 98 ALA B CA 1
ATOM 2197 C C . ALA B 1 98 ? -17.906 18.078 11.172 1 71.12 98 ALA B C 1
ATOM 2199 O O . ALA B 1 98 ? -17.609 19.078 10.508 1 71.12 98 ALA B O 1
ATOM 2200 N N . GLU B 1 99 ? -19.156 17.797 11.562 1 68.38 99 GLU B N 1
ATOM 2201 C CA . GLU B 1 99 ? -20.266 18.688 11.242 1 68.38 99 GLU B CA 1
ATOM 2202 C C . GLU B 1 99 ? -20.031 20.078 11.836 1 68.38 99 GLU B C 1
ATOM 2204 O O . GLU B 1 99 ? -20.469 21.078 11.266 1 68.38 99 GLU B O 1
ATOM 2209 N N . VAL B 1 100 ? -19.297 20.078 12.891 1 73.12 100 VAL B N 1
ATOM 2210 C CA . VAL B 1 100 ? -19.078 21.375 13.5 1 73.12 100 VAL B CA 1
ATOM 2211 C C . VAL B 1 100 ? -17.719 21.938 13.094 1 73.12 100 VAL B C 1
ATOM 2213 O O . VAL B 1 100 ? -17.172 22.828 13.75 1 73.12 100 VAL B O 1
ATOM 2216 N N . GLN B 1 101 ? -17.188 21.344 12 1 72.25 101 GLN B N 1
ATOM 2217 C CA . GLN B 1 101 ? -15.969 21.781 11.32 1 72.25 101 GLN B CA 1
ATOM 2218 C C . GLN B 1 101 ? -14.758 21.703 12.25 1 72.25 101 GLN B C 1
ATOM 2220 O O . GLN B 1 101 ? -13.875 22.562 12.195 1 72.25 101 GLN B O 1
ATOM 2225 N N . GLU B 1 102 ? -14.875 20.844 13.203 1 84.06 102 GLU B N 1
ATOM 2226 C CA . GLU B 1 102 ? -13.695 20.531 14.008 1 84.06 102 GLU B CA 1
ATOM 2227 C C . GLU B 1 102 ? -12.836 19.469 13.336 1 84.06 102 GLU B C 1
ATOM 2229 O O . GLU B 1 102 ? -13.336 18.406 12.953 1 84.06 102 GLU B O 1
ATOM 2234 N N . ARG B 1 103 ? -11.547 19.938 13.148 1 90 103 ARG B N 1
ATOM 2235 C CA . ARG B 1 103 ? -10.641 18.938 12.57 1 90 103 ARG B CA 1
ATOM 2236 C C . ARG B 1 103 ? -10.25 17.891 13.602 1 90 103 ARG B C 1
ATOM 2238 O O . ARG B 1 103 ? -9.992 18.203 14.758 1 90 103 ARG B O 1
ATOM 2245 N N . VAL B 1 104 ? -10.312 16.609 13.156 1 90 104 VAL B N 1
ATOM 2246 C CA . VAL B 1 104 ? -10.055 15.523 14.086 1 90 104 VAL B CA 1
ATOM 2247 C C . VAL B 1 104 ? -8.938 14.641 13.547 1 90 104 VAL B C 1
ATOM 2249 O O . VAL B 1 104 ? -9 14.164 12.414 1 90 104 VAL B O 1
ATOM 2252 N N .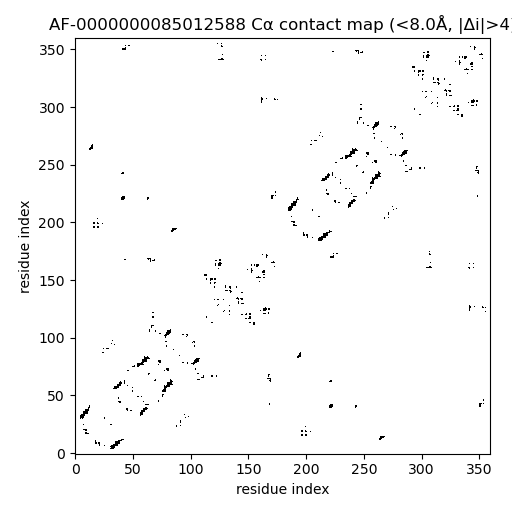 ARG B 1 105 ? -7.906 14.445 14.383 1 91.62 105 ARG B N 1
ATOM 2253 C CA . ARG B 1 105 ? -6.793 13.57 14.031 1 91.62 105 ARG B CA 1
ATOM 2254 C C . ARG B 1 105 ? -6.672 12.422 15.023 1 91.62 105 ARG B C 1
ATOM 2256 O O . ARG B 1 105 ? -6.348 12.633 16.188 1 91.62 105 ARG B O 1
ATOM 2263 N N . LEU B 1 106 ? -7.035 11.234 14.547 1 91.19 106 LEU B N 1
ATOM 2264 C CA . LEU B 1 106 ? -6.945 10.031 15.375 1 91.19 106 LEU B CA 1
ATOM 2265 C C . LEU B 1 106 ? -5.816 9.125 14.891 1 91.19 106 LEU B C 1
ATOM 2267 O O . LEU B 1 106 ? -6.07 8.086 14.273 1 91.19 106 LEU B O 1
ATOM 2271 N N . THR B 1 107 ? -4.602 9.531 15.102 1 92 107 THR B N 1
ATOM 2272 C CA . THR B 1 107 ? -3.398 8.805 14.711 1 92 107 THR B CA 1
ATOM 2273 C C . THR B 1 107 ? -2.498 8.57 15.922 1 92 107 THR B C 1
ATOM 2275 O O . THR B 1 107 ? -2.693 9.18 16.969 1 92 107 THR B O 1
ATOM 2278 N N . PRO B 1 108 ? -1.676 7.512 15.812 1 88.25 108 PRO B N 1
ATOM 2279 C CA . PRO B 1 108 ? -0.761 7.309 16.938 1 88.25 108 PRO B CA 1
ATOM 2280 C C . PRO B 1 108 ? 0.011 8.578 17.312 1 88.25 108 PRO B C 1
ATOM 2282 O O . PRO B 1 108 ? 0.373 9.359 16.422 1 88.25 108 PRO B O 1
ATOM 2285 N N . ALA B 1 109 ? 0.2 8.852 18.531 1 80 109 ALA B N 1
ATOM 2286 C CA . ALA B 1 109 ? 0.926 10.016 19.031 1 80 109 ALA B CA 1
ATOM 2287 C C . ALA B 1 109 ? 2.43 9.859 18.828 1 80 109 ALA B C 1
ATOM 2289 O O . ALA B 1 109 ? 3.217 10.695 19.266 1 80 109 ALA B O 1
ATOM 2290 N N . VAL B 1 110 ? 2.791 8.852 18.047 1 75.81 110 VAL B N 1
ATOM 2291 C CA . VAL B 1 110 ? 4.227 8.625 17.906 1 75.81 110 VAL B CA 1
ATOM 2292 C C . VAL B 1 110 ? 4.863 9.805 17.188 1 75.81 110 VAL B C 1
ATOM 2294 O O . VAL B 1 110 ? 4.441 10.18 16.078 1 75.81 110 VAL B O 1
ATOM 2297 N N . ARG B 1 111 ? 5.824 10.422 17.922 1 83.69 111 ARG B N 1
ATOM 2298 C CA . ARG B 1 111 ? 6.582 11.531 17.344 1 83.69 111 ARG B CA 1
ATOM 2299 C C . ARG B 1 111 ? 7.734 11.016 16.484 1 83.69 111 ARG B C 1
ATOM 2301 O O . ARG B 1 111 ? 8.438 10.078 16.875 1 83.69 111 ARG B O 1
ATOM 2308 N N . SER B 1 112 ? 7.777 11.477 15.328 1 91.56 112 SER B N 1
ATOM 2309 C CA . SER B 1 112 ? 8.891 11.164 14.445 1 91.56 112 SER B CA 1
ATOM 2310 C C . SER B 1 112 ? 10.227 11.547 15.07 1 91.56 112 SER B C 1
ATOM 2312 O O . SER B 1 112 ? 10.359 12.633 15.641 1 91.56 112 SER B O 1
ATOM 2314 N N . PRO B 1 113 ? 11.188 10.688 15.078 1 95.5 113 PRO B N 1
ATOM 2315 C CA . PRO B 1 113 ? 12.531 11.062 15.531 1 95.5 113 PRO B CA 1
ATOM 2316 C C . PRO B 1 113 ? 13.227 12.031 14.586 1 95.5 113 PRO B C 1
ATOM 2318 O O . PRO B 1 113 ? 14.32 12.523 14.883 1 95.5 113 PRO B O 1
ATOM 2321 N N . LEU B 1 114 ? 12.602 12.352 13.5 1 97.38 114 LEU B N 1
ATOM 2322 C CA . LEU B 1 114 ? 13.227 13.18 12.477 1 97.38 114 LEU B CA 1
ATOM 2323 C C . LEU B 1 114 ? 12.891 14.656 12.688 1 97.38 114 LEU B C 1
ATOM 2325 O O . LEU B 1 114 ? 11.766 14.992 13.062 1 97.38 114 LEU B O 1
ATOM 2329 N N . THR B 1 115 ? 13.898 15.523 12.461 1 96.31 115 THR B N 1
ATOM 2330 C CA . THR B 1 115 ? 13.625 16.953 12.352 1 96.31 115 THR B CA 1
ATOM 2331 C C . THR B 1 115 ? 12.828 17.25 11.086 1 96.31 115 THR B C 1
ATOM 2333 O O . THR B 1 115 ? 12.617 16.359 10.25 1 96.31 115 THR B O 1
ATOM 2336 N N . ARG B 1 116 ? 12.453 18.453 11.016 1 94.38 116 ARG B N 1
ATOM 2337 C CA . ARG B 1 116 ? 11.688 18.859 9.844 1 94.38 116 ARG B CA 1
ATOM 2338 C C . ARG B 1 116 ? 12.5 18.672 8.57 1 94.38 116 ARG B C 1
ATOM 2340 O O . ARG B 1 116 ? 12 18.109 7.586 1 94.38 116 ARG B O 1
ATOM 2347 N N . ALA B 1 117 ? 13.758 19.047 8.586 1 95.62 117 ALA B N 1
ATOM 2348 C CA . ALA B 1 117 ? 14.625 18.938 7.418 1 95.62 117 ALA B CA 1
ATOM 2349 C C . ALA B 1 117 ? 14.867 17.469 7.051 1 95.62 117 ALA B C 1
ATOM 2351 O O . ALA B 1 117 ? 14.867 17.109 5.871 1 95.62 117 ALA B O 1
ATOM 2352 N N . GLU B 1 118 ? 14.969 16.641 8.039 1 97.25 118 GLU B N 1
ATOM 2353 C CA . GLU B 1 118 ? 15.18 15.211 7.812 1 97.25 118 GLU B CA 1
ATOM 2354 C C . GLU B 1 118 ? 13.922 14.547 7.258 1 97.25 118 GLU B C 1
ATOM 2356 O O . GLU B 1 118 ? 14 13.664 6.402 1 97.25 118 GLU B O 1
ATOM 2361 N N . GLY B 1 119 ? 12.828 15.008 7.754 1 96.75 119 GLY B N 1
ATOM 2362 C CA . GLY B 1 119 ? 11.562 14.555 7.199 1 96.75 119 GLY B CA 1
ATOM 2363 C C . GLY B 1 119 ? 11.398 14.883 5.73 1 96.75 119 GLY B C 1
ATOM 2364 O O . GLY B 1 119 ? 10.898 14.062 4.957 1 96.75 119 GLY B O 1
ATOM 2365 N N . ASP B 1 120 ? 11.859 16.047 5.395 1 96 120 ASP B N 1
ATOM 2366 C CA . ASP B 1 120 ? 11.812 16.453 3.996 1 96 120 ASP B CA 1
ATOM 2367 C C . ASP B 1 120 ? 12.68 15.547 3.129 1 96 120 ASP B C 1
ATOM 2369 O O . ASP B 1 120 ? 12.273 15.156 2.033 1 96 120 ASP B O 1
ATOM 2373 N N . LEU B 1 121 ? 13.789 15.203 3.648 1 97.38 121 LEU B N 1
ATOM 2374 C CA . LEU B 1 121 ? 14.664 14.281 2.934 1 97.38 121 LEU B CA 1
ATOM 2375 C C . LEU B 1 121 ? 13.984 12.93 2.736 1 97.38 121 LEU B C 1
ATOM 2377 O O . LEU B 1 121 ? 13.992 12.383 1.631 1 97.38 121 LEU B O 1
ATOM 2381 N N . LEU B 1 122 ? 13.367 12.422 3.762 1 96.75 122 LEU B N 1
ATOM 2382 C CA . LEU B 1 122 ? 12.688 11.141 3.691 1 96.75 122 LEU B CA 1
ATOM 2383 C C . LEU B 1 122 ? 11.586 11.164 2.635 1 96.75 122 LEU B C 1
ATOM 2385 O O . LEU B 1 122 ? 11.453 10.227 1.847 1 96.75 122 LEU B O 1
ATOM 2389 N N . ARG B 1 123 ? 10.875 12.266 2.613 1 95.25 123 ARG B N 1
ATOM 2390 C CA . ARG B 1 123 ? 9.773 12.422 1.67 1 95.25 123 ARG B CA 1
ATOM 2391 C C . ARG B 1 123 ? 10.273 12.367 0.23 1 95.25 123 ARG B C 1
ATOM 2393 O O . ARG B 1 123 ? 9.703 11.664 -0.606 1 95.25 123 ARG B O 1
ATOM 2400 N N . LEU B 1 124 ? 11.289 13.047 -0.002 1 94.62 124 LEU B N 1
ATOM 2401 C CA . LEU B 1 124 ? 11.828 13.109 -1.357 1 94.62 124 LEU B CA 1
ATOM 2402 C C . LEU B 1 124 ? 12.391 11.75 -1.775 1 94.62 124 LEU B C 1
ATOM 2404 O O . LEU B 1 124 ? 12.18 11.305 -2.906 1 94.62 124 LEU B O 1
ATOM 2408 N N . VAL B 1 125 ? 13.008 11.039 -0.868 1 94.12 125 VAL B N 1
ATOM 2409 C CA . VAL B 1 125 ? 13.531 9.703 -1.114 1 94.12 125 VAL B CA 1
ATOM 2410 C C . VAL B 1 125 ? 12.367 8.742 -1.387 1 94.12 125 VAL B C 1
ATOM 2412 O O . VAL B 1 125 ? 12.422 7.949 -2.328 1 94.12 125 VAL B O 1
ATOM 2415 N N . ALA B 1 126 ? 11.375 8.875 -0.569 1 93.75 126 ALA B N 1
ATOM 2416 C CA . ALA B 1 126 ? 10.227 7.973 -0.645 1 93.75 126 ALA B CA 1
ATOM 2417 C C . ALA B 1 126 ? 9.523 8.102 -1.991 1 93.75 126 ALA B C 1
ATOM 2419 O O . ALA B 1 126 ? 8.898 7.145 -2.461 1 93.75 126 ALA B O 1
ATOM 2420 N N . HIS B 1 127 ? 9.703 9.242 -2.562 1 91.75 127 HIS B N 1
ATOM 2421 C CA . HIS B 1 127 ? 9.039 9.484 -3.838 1 91.75 127 HIS B CA 1
ATOM 2422 C C . HIS B 1 127 ? 9.977 9.203 -5.008 1 91.75 127 HIS B C 1
ATOM 2424 O O . HIS B 1 127 ? 9.68 9.578 -6.148 1 91.75 127 HIS B O 1
ATOM 2430 N N . GLY B 1 128 ? 11.148 8.641 -4.773 1 89.94 128 GLY B N 1
ATOM 2431 C CA . GLY B 1 128 ? 11.977 8.039 -5.805 1 89.94 128 GLY B CA 1
ATOM 2432 C C . GLY B 1 128 ? 13.094 8.953 -6.285 1 89.94 128 GLY B C 1
ATOM 2433 O O . GLY B 1 128 ? 13.82 8.617 -7.223 1 89.94 128 GLY B O 1
ATOM 2434 N N . LEU B 1 129 ? 13.328 10.094 -5.652 1 91.62 129 LEU B N 1
ATOM 2435 C CA . LEU B 1 129 ? 14.328 11.039 -6.145 1 91.62 129 LEU B CA 1
ATOM 2436 C C . LEU B 1 129 ? 15.734 10.578 -5.758 1 91.62 129 LEU B C 1
ATOM 2438 O O . LEU B 1 129 ? 15.953 10.125 -4.637 1 91.62 129 LEU B O 1
ATOM 2442 N N . ALA B 1 130 ? 16.625 10.742 -6.711 1 91.56 130 ALA B N 1
ATOM 2443 C CA . ALA B 1 130 ? 18.047 10.484 -6.457 1 91.56 130 ALA B CA 1
ATOM 2444 C C . ALA B 1 130 ? 18.688 11.633 -5.676 1 91.56 130 ALA B C 1
ATOM 2446 O O . ALA B 1 130 ? 18.109 12.719 -5.586 1 91.56 130 ALA B O 1
ATOM 2447 N N . ASN B 1 131 ? 19.859 11.336 -5.105 1 94.5 131 ASN B N 1
ATOM 2448 C CA . ASN B 1 131 ? 20.531 12.352 -4.293 1 94.5 131 ASN B CA 1
ATOM 2449 C C . ASN B 1 131 ? 20.75 13.641 -5.082 1 94.5 131 ASN B C 1
ATOM 2451 O O . ASN B 1 131 ? 20.516 14.734 -4.562 1 94.5 131 ASN B O 1
ATOM 2455 N N . LYS B 1 132 ? 21.094 13.445 -6.297 1 94.62 132 LYS B N 1
ATOM 2456 C CA . LYS B 1 132 ? 21.359 14.617 -7.125 1 94.62 132 LYS B CA 1
ATOM 2457 C C . LYS B 1 132 ? 20.094 15.438 -7.34 1 94.62 132 LYS B C 1
ATOM 2459 O O . LYS B 1 132 ? 20.125 16.672 -7.324 1 94.62 132 LYS B O 1
ATOM 2464 N N . GLU B 1 133 ? 18.969 14.781 -7.535 1 94.62 133 GLU B N 1
ATOM 2465 C CA . GLU B 1 133 ? 17.688 15.445 -7.715 1 94.62 133 GLU B CA 1
ATOM 2466 C C . GLU B 1 133 ? 17.234 16.125 -6.43 1 94.62 133 GLU B C 1
ATOM 2468 O O . GLU B 1 133 ? 16.703 17.25 -6.469 1 94.62 133 GLU B O 1
ATOM 2473 N N . ILE B 1 134 ? 17.484 15.461 -5.355 1 96 134 ILE B N 1
ATOM 2474 C CA . ILE B 1 134 ? 17.141 16.031 -4.055 1 96 134 ILE B CA 1
ATOM 2475 C C . ILE B 1 134 ? 17.969 17.281 -3.797 1 96 134 ILE B C 1
ATOM 2477 O O . ILE B 1 134 ? 17.438 18.297 -3.348 1 96 134 ILE B O 1
ATOM 2481 N N . ALA B 1 135 ? 19.25 17.172 -4.098 1 97.31 135 ALA B N 1
ATOM 2482 C CA . ALA B 1 135 ? 20.141 18.328 -3.947 1 97.31 135 ALA B CA 1
ATOM 2483 C C . ALA B 1 135 ? 19.625 19.531 -4.734 1 97.31 135 ALA B C 1
ATOM 2485 O O . ALA B 1 135 ? 19.562 20.641 -4.211 1 97.31 135 ALA B O 1
ATOM 2486 N N . ARG B 1 136 ? 19.203 19.281 -5.914 1 96.62 136 ARG B N 1
ATOM 2487 C CA . ARG B 1 136 ? 18.672 20.328 -6.777 1 96.62 136 ARG B CA 1
ATOM 2488 C C . ARG B 1 136 ? 17.375 20.906 -6.207 1 96.62 136 ARG B C 1
ATOM 2490 O O . ARG B 1 136 ? 17.203 22.125 -6.152 1 96.62 136 ARG B O 1
ATOM 2497 N N . GLU B 1 137 ? 16.531 20.047 -5.766 1 94.81 137 GLU B N 1
ATOM 2498 C CA . GLU B 1 137 ? 15.227 20.438 -5.246 1 94.81 137 GLU B CA 1
ATOM 2499 C C . GLU B 1 137 ? 15.375 21.297 -3.99 1 94.81 137 GLU B C 1
ATOM 2501 O O . GLU B 1 137 ? 14.633 22.266 -3.801 1 94.81 137 GLU B O 1
ATOM 2506 N N . LEU B 1 138 ? 16.328 20.984 -3.17 1 95.88 138 LEU B N 1
ATOM 2507 C CA . LEU B 1 138 ? 16.469 21.641 -1.88 1 95.88 138 LEU B CA 1
ATOM 2508 C C . LEU B 1 138 ? 17.516 22.766 -1.954 1 95.88 138 LEU B C 1
ATOM 2510 O O . LEU B 1 138 ? 17.656 23.547 -1.012 1 95.88 138 LEU B O 1
ATOM 2514 N N . GLY B 1 139 ? 18.219 22.844 -3.023 1 96.75 139 GLY B N 1
ATOM 2515 C CA . GLY B 1 139 ? 19.25 23.859 -3.184 1 96.75 139 GLY B CA 1
ATOM 2516 C C . GLY B 1 139 ? 20.453 23.641 -2.295 1 96.75 139 GLY B C 1
ATOM 2517 O O . GLY B 1 139 ? 20.984 24.594 -1.71 1 96.75 139 GLY B O 1
ATOM 2518 N N . ILE B 1 140 ? 20.812 22.422 -2.092 1 97 140 ILE B N 1
ATOM 2519 C CA . ILE B 1 140 ? 21.953 22.094 -1.265 1 97 140 ILE B CA 1
ATOM 2520 C C . ILE B 1 140 ? 22.875 21.141 -2.027 1 97 140 ILE B C 1
ATOM 2522 O O . ILE B 1 140 ? 22.531 20.672 -3.117 1 97 140 ILE B O 1
ATOM 2526 N N . ALA B 1 141 ? 24.094 20.875 -1.458 1 97.31 141 ALA B N 1
ATOM 2527 C CA . ALA B 1 141 ? 25.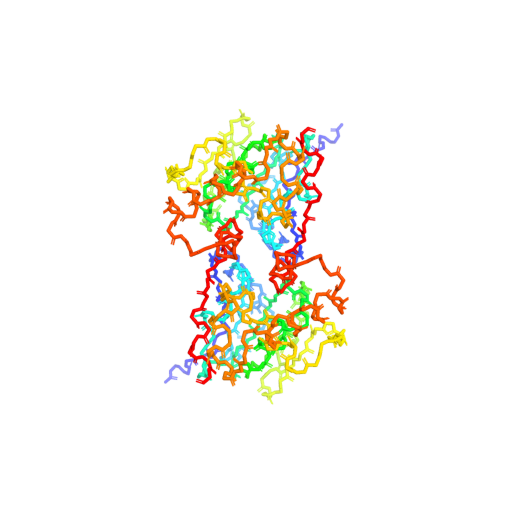078 20.016 -2.113 1 97.31 141 ALA B CA 1
ATOM 2528 C C . ALA B 1 141 ? 24.703 18.547 -1.987 1 97.31 141 ALA B C 1
ATOM 2530 O O . ALA B 1 141 ? 24.094 18.141 -0.999 1 97.31 141 A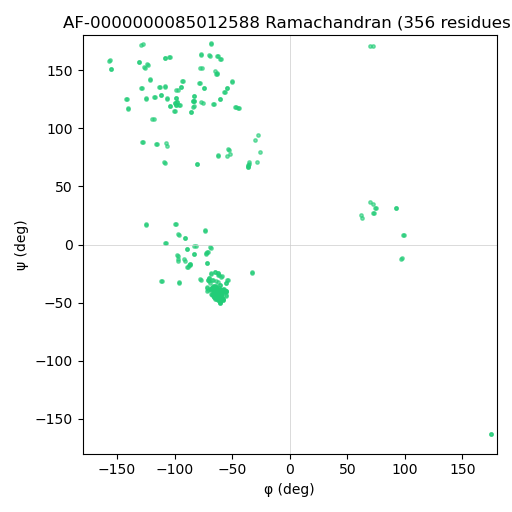LA B O 1
ATOM 2531 N N . ASN B 1 142 ? 25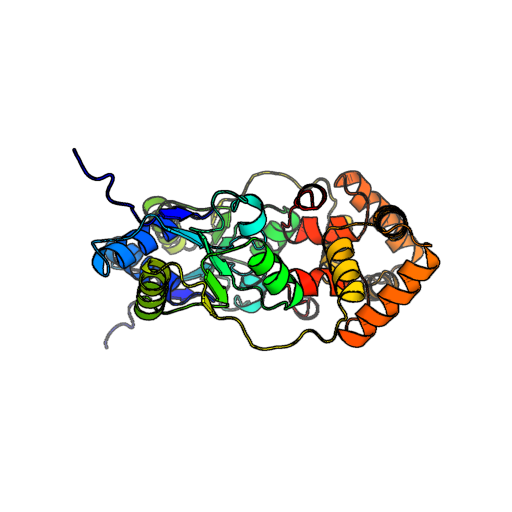.156 17.781 -2.992 1 97.12 142 ASN B N 1
ATOM 2532 C CA . ASN B 1 142 ? 24.938 16.344 -2.971 1 97.12 142 ASN B CA 1
ATOM 2533 C C . ASN B 1 142 ? 25.5 15.711 -1.697 1 97.12 142 ASN B C 1
ATOM 2535 O O . ASN B 1 142 ? 24.875 14.812 -1.121 1 97.12 142 ASN B O 1
ATOM 2539 N N . GLN B 1 143 ? 26.578 16.156 -1.316 1 97.19 143 GLN B N 1
ATOM 2540 C CA . GLN B 1 143 ? 27.203 15.625 -0.114 1 97.19 143 GLN B CA 1
ATOM 2541 C C . GLN B 1 143 ? 26.375 15.922 1.125 1 97.19 143 GLN B C 1
ATOM 2543 O O . GLN B 1 143 ? 26.312 15.109 2.051 1 97.19 143 GLN B O 1
ATOM 2548 N N . THR B 1 144 ? 25.766 17.031 1.165 1 97.31 144 THR B N 1
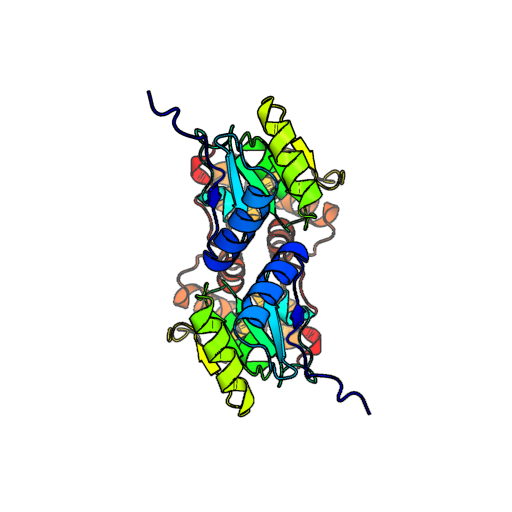ATOM 2549 C CA . THR B 1 144 ? 24.891 17.406 2.268 1 97.31 144 THR B CA 1
ATOM 2550 C C . THR B 1 144 ? 23.672 16.484 2.318 1 97.31 144 THR B C 1
ATOM 2552 O O . THR B 1 144 ? 23.25 16.062 3.398 1 97.31 144 THR B O 1
ATOM 2555 N N . VAL B 1 145 ? 23.156 16.219 1.146 1 97.88 145 VAL B N 1
ATOM 2556 C CA . VAL B 1 145 ? 22.047 15.273 1.065 1 97.88 145 VAL B CA 1
ATOM 2557 C C . VAL B 1 145 ? 22.484 13.922 1.633 1 97.88 145 VAL B C 1
ATOM 2559 O O . VAL B 1 145 ? 21.781 13.336 2.457 1 97.88 145 VAL B O 1
ATOM 2562 N N . GLN B 1 146 ? 23.641 13.492 1.227 1 97 146 GLN B N 1
ATOM 2563 C CA . GLN B 1 146 ? 24.141 12.195 1.673 1 97 146 GLN B CA 1
ATOM 2564 C C . GLN B 1 146 ? 24.297 12.156 3.191 1 97 146 GLN B C 1
ATOM 2566 O O . GLN B 1 146 ? 23.875 11.188 3.836 1 97 146 GLN B O 1
ATOM 2571 N N . ASN B 1 147 ? 24.844 13.148 3.699 1 97.75 147 ASN B N 1
ATOM 2572 C CA . ASN B 1 147 ? 25.016 13.227 5.145 1 97.75 147 ASN B CA 1
ATOM 2573 C C . ASN B 1 147 ? 23.672 13.234 5.875 1 97.75 147 ASN B C 1
ATOM 2575 O O . ASN B 1 147 ? 23.516 12.555 6.891 1 97.75 147 ASN B O 1
ATOM 2579 N N . GLY B 1 148 ? 22.781 14.008 5.332 1 98 148 GLY B N 1
ATOM 2580 C CA . GLY B 1 148 ? 21.438 14.055 5.918 1 98 148 GLY B CA 1
ATOM 2581 C C . GLY B 1 148 ? 20.734 12.719 5.879 1 98 148 GLY B C 1
ATOM 2582 O O . GLY B 1 148 ? 20.062 12.336 6.844 1 98 148 GLY B O 1
ATOM 2583 N N . LEU B 1 149 ? 20.891 12.062 4.832 1 97.81 149 LEU B N 1
ATOM 2584 C CA . LEU B 1 149 ? 20.234 10.766 4.688 1 97.81 149 LEU B CA 1
ATOM 2585 C C . LEU B 1 149 ? 20.844 9.742 5.648 1 97.81 149 LEU B C 1
ATOM 2587 O O . LEU B 1 149 ? 20.125 8.898 6.188 1 97.81 149 LEU B O 1
ATOM 2591 N N . THR B 1 150 ? 22.094 9.828 5.812 1 97.5 150 THR B N 1
ATOM 2592 C CA . THR B 1 150 ? 22.719 8.945 6.785 1 97.5 150 THR B CA 1
ATOM 2593 C C . THR B 1 150 ? 22.109 9.141 8.172 1 97.5 150 THR B C 1
ATOM 2595 O O . THR B 1 150 ? 21.828 8.164 8.867 1 97.5 150 THR B O 1
ATOM 2598 N N . ARG B 1 151 ? 21.859 10.336 8.547 1 98.06 151 ARG B N 1
ATOM 2599 C CA . ARG B 1 151 ? 21.219 10.633 9.828 1 98.06 151 ARG B CA 1
ATOM 2600 C C . ARG B 1 151 ? 19.781 10.117 9.859 1 98.06 151 ARG B C 1
ATOM 2602 O O . ARG B 1 151 ? 19.344 9.555 10.867 1 98.06 151 ARG B O 1
ATOM 2609 N N . VAL B 1 152 ? 19.109 10.305 8.789 1 98.06 152 VAL B N 1
ATOM 2610 C CA . VAL B 1 152 ? 17.734 9.836 8.664 1 98.06 152 VAL B CA 1
ATOM 2611 C C . VAL B 1 152 ? 17.688 8.32 8.883 1 98.06 152 VAL B C 1
ATOM 2613 O O . VAL B 1 152 ? 16.875 7.828 9.664 1 98.06 152 VAL B O 1
ATOM 2616 N N . PHE B 1 153 ? 18.594 7.633 8.211 1 96.88 153 PHE B N 1
ATOM 2617 C CA . PHE B 1 153 ? 18.625 6.176 8.289 1 96.88 153 PHE B CA 1
ATOM 2618 C C . PHE B 1 153 ? 18.906 5.719 9.719 1 96.88 153 PHE B C 1
ATOM 2620 O O . PHE B 1 153 ? 18.25 4.816 10.234 1 96.88 153 PHE B O 1
ATOM 2627 N N . GLN B 1 154 ? 19.781 6.348 10.305 1 97.5 154 GLN B N 1
ATOM 2628 C CA . GLN B 1 154 ? 20.172 6.012 11.672 1 97.5 154 GLN B CA 1
ATOM 2629 C C . GLN B 1 154 ? 19.016 6.242 12.641 1 97.5 154 GLN B C 1
ATOM 2631 O O . GLN B 1 154 ? 18.688 5.363 13.438 1 97.5 154 GLN B O 1
ATOM 2636 N N . LYS B 1 155 ? 18.391 7.363 12.508 1 97.5 155 LYS B N 1
ATOM 2637 C CA . LYS B 1 155 ? 17.312 7.723 13.438 1 97.5 155 LYS B CA 1
ATOM 2638 C C . LYS B 1 155 ? 16.109 6.805 13.258 1 97.5 155 LYS B C 1
ATOM 2640 O O . LYS B 1 155 ? 15.406 6.504 14.227 1 97.5 155 LYS B O 1
ATOM 2645 N N . LEU B 1 156 ? 15.914 6.332 12.031 1 95.56 156 LEU B N 1
ATOM 2646 C CA . LEU B 1 156 ? 14.789 5.449 11.75 1 95.56 156 LEU B CA 1
ATOM 2647 C C . LEU B 1 156 ? 15.148 3.998 12.039 1 95.56 156 LEU B C 1
ATOM 2649 O O . LEU B 1 156 ? 14.266 3.133 12.086 1 95.56 156 LEU B O 1
ATOM 2653 N N . GLY B 1 157 ? 16.391 3.703 12.156 1 94.31 157 GLY B N 1
ATOM 2654 C CA . GLY B 1 157 ? 16.844 2.336 12.367 1 94.31 157 GLY B CA 1
ATOM 2655 C C . GLY B 1 157 ? 16.766 1.482 11.109 1 94.31 157 GLY B C 1
ATOM 2656 O O . GLY B 1 157 ? 16.438 0.294 11.188 1 94.31 157 GLY B O 1
ATOM 2657 N N . VAL B 1 158 ? 16.938 2.115 9.992 1 92.38 158 VAL B N 1
ATOM 2658 C CA . VAL B 1 158 ? 16.891 1.376 8.734 1 92.38 158 VAL B CA 1
ATOM 2659 C C . VAL B 1 158 ? 18.297 1.279 8.148 1 92.38 158 VAL B C 1
ATOM 2661 O O . VAL B 1 158 ? 19.172 2.111 8.445 1 92.38 158 VAL B O 1
ATOM 2664 N N . GLU B 1 159 ? 18.5 0.356 7.27 1 89.75 159 GLU B N 1
ATOM 2665 C CA . GLU B 1 159 ? 19.844 0.059 6.789 1 89.75 159 GLU B CA 1
ATOM 2666 C C . GLU B 1 159 ? 20.219 0.951 5.609 1 89.75 159 GLU B C 1
ATOM 2668 O O . GLU B 1 159 ? 21.391 1.067 5.262 1 89.75 159 GLU B O 1
ATOM 2673 N N . GLY B 1 160 ? 19.156 1.546 5.012 1 92.44 160 GLY B N 1
ATOM 2674 C CA . GLY B 1 160 ? 19.484 2.369 3.855 1 92.44 160 GLY B CA 1
ATOM 2675 C C . GLY B 1 160 ? 18.25 2.908 3.148 1 92.44 160 GLY B C 1
ATOM 2676 O O . GLY B 1 160 ? 17.172 2.957 3.73 1 92.44 160 GLY B O 1
ATOM 2677 N N . ARG B 1 161 ? 18.578 3.316 1.967 1 93.56 161 ARG B N 1
ATOM 2678 C CA . ARG B 1 161 ? 17.594 4.031 1.169 1 93.56 161 ARG B CA 1
ATOM 2679 C C . ARG B 1 161 ? 16.359 3.17 0.93 1 93.56 161 ARG B C 1
ATOM 2681 O O . ARG B 1 161 ? 15.227 3.639 1.084 1 93.56 161 ARG B O 1
ATOM 2688 N N . SER B 1 162 ? 16.562 1.926 0.569 1 92.81 162 SER B N 1
ATOM 2689 C CA . SER B 1 162 ? 15.445 1.035 0.242 1 92.81 162 SER B CA 1
ATOM 2690 C C . SER B 1 162 ? 14.508 0.86 1.432 1 92.81 162 SER B C 1
ATOM 2692 O O . SER B 1 162 ? 13.289 0.967 1.289 1 92.81 162 SER B O 1
ATOM 2694 N N . GLU B 1 163 ? 15.078 0.661 2.543 1 93.19 163 GLU B N 1
ATOM 2695 C CA . GLU B 1 163 ? 14.258 0.458 3.736 1 93.19 163 GLU B CA 1
ATOM 2696 C C . GLU B 1 163 ? 13.578 1.754 4.164 1 93.19 163 GLU B C 1
ATOM 2698 O O . GLU B 1 163 ? 12.484 1.727 4.73 1 93.19 163 GLU B O 1
ATOM 2703 N N . ALA B 1 164 ? 14.219 2.852 3.893 1 94.69 164 ALA B N 1
ATOM 2704 C CA . ALA B 1 164 ? 13.602 4.145 4.188 1 94.69 164 ALA B CA 1
ATOM 2705 C C . ALA B 1 164 ? 12.352 4.359 3.342 1 94.69 164 ALA B C 1
ATOM 2707 O O . ALA B 1 164 ? 11.344 4.875 3.832 1 94.69 164 ALA B O 1
ATOM 2708 N N . ILE B 1 165 ? 12.422 3.959 2.094 1 94.62 165 ILE B N 1
ATOM 2709 C CA . ILE B 1 165 ? 11.281 4.059 1.197 1 94.62 165 ILE B CA 1
ATOM 2710 C C . ILE B 1 165 ? 10.133 3.193 1.724 1 94.62 165 ILE B C 1
ATOM 2712 O O . ILE B 1 165 ? 9 3.652 1.827 1 94.62 165 ILE B O 1
ATOM 2716 N N . LEU B 1 166 ? 10.461 2.016 2.068 1 93.94 166 LEU B N 1
ATOM 2717 C CA . LEU B 1 166 ? 9.461 1.096 2.6 1 93.94 166 LEU B CA 1
ATOM 2718 C C . LEU B 1 166 ? 8.852 1.64 3.889 1 93.94 166 LEU B C 1
ATOM 2720 O O . LEU B 1 166 ? 7.641 1.554 4.09 1 93.94 166 LEU B O 1
ATOM 2724 N N . HIS B 1 167 ? 9.672 2.229 4.691 1 93.81 167 HIS B N 1
ATOM 2725 C CA . HIS B 1 167 ? 9.227 2.812 5.953 1 93.81 167 HIS B CA 1
ATOM 2726 C C . HIS B 1 167 ? 8.188 3.908 5.715 1 93.81 167 HIS B C 1
ATOM 2728 O O . HIS B 1 167 ? 7.117 3.898 6.324 1 93.81 167 HIS B O 1
ATOM 2734 N N . TYR B 1 168 ? 8.492 4.812 4.848 1 95.19 168 TYR B N 1
ATOM 2735 C CA . TYR B 1 168 ? 7.59 5.926 4.578 1 95.19 168 TYR B CA 1
ATOM 2736 C C . TYR B 1 168 ? 6.238 5.426 4.086 1 95.19 168 TYR B C 1
ATOM 2738 O O . TYR B 1 168 ? 5.195 5.934 4.496 1 95.19 168 TYR B O 1
ATOM 2746 N N . TRP B 1 169 ? 6.266 4.426 3.289 1 94 169 TRP B N 1
ATOM 2747 C CA . TRP B 1 169 ? 5.035 3.961 2.656 1 94 169 TRP B CA 1
ATOM 2748 C C . TRP B 1 169 ? 4.355 2.895 3.508 1 94 169 TRP B C 1
ATOM 2750 O O . TRP B 1 169 ? 3.346 2.314 3.1 1 94 169 TRP B O 1
ATOM 2760 N N . GLY B 1 170 ? 4.863 2.648 4.668 1 92.62 170 GLY B N 1
ATOM 2761 C CA . GLY B 1 170 ? 4.227 1.746 5.617 1 92.62 170 GLY B CA 1
ATOM 2762 C C . GLY B 1 170 ? 4.348 0.286 5.223 1 92.62 170 GLY B C 1
ATOM 2763 O O . GLY B 1 170 ? 3.467 -0.52 5.527 1 92.62 170 GLY B O 1
ATOM 2764 N N . LEU B 1 171 ? 5.395 0.064 4.5 1 88.75 171 LEU B N 1
ATOM 2765 C CA . LEU B 1 171 ? 5.602 -1.303 4.031 1 88.75 171 LEU B CA 1
ATOM 2766 C C . LEU B 1 171 ? 6.605 -2.033 4.918 1 88.75 171 LEU B C 1
ATOM 2768 O O . LEU B 1 171 ? 7.504 -1.412 5.488 1 88.75 171 LEU B O 1
ATOM 2772 N N . HIS B 1 172 ? 6.191 -3.246 5.449 1 70.25 172 HIS B N 1
ATOM 2773 C CA . HIS B 1 172 ? 7.121 -4.027 6.254 1 70.25 172 HIS B CA 1
ATOM 2774 C C . HIS B 1 172 ? 7.781 -5.125 5.426 1 70.25 172 HIS B C 1
ATOM 2776 O O . HIS B 1 172 ? 7.148 -5.707 4.543 1 70.25 172 HIS B O 1
ATOM 2782 N N . SER B 1 173 ? 9.141 -5.027 5.43 1 55.62 173 SER B N 1
ATOM 2783 C CA . SER B 1 173 ? 9.891 -6.09 4.766 1 55.62 173 SER B CA 1
ATOM 2784 C C . SER B 1 173 ? 9.477 -7.465 5.281 1 55.62 173 SER B C 1
ATOM 2786 O O . SER B 1 173 ? 9.398 -7.684 6.492 1 55.62 173 SER B O 1
ATOM 2788 N N . SER B 1 174 ? 8.398 -8.031 4.816 1 48.84 174 SER B N 1
ATOM 2789 C CA . SER B 1 174 ? 8.203 -9.43 5.207 1 48.84 174 SER B CA 1
ATOM 2790 C C . SER B 1 174 ? 9.484 -10.234 5.027 1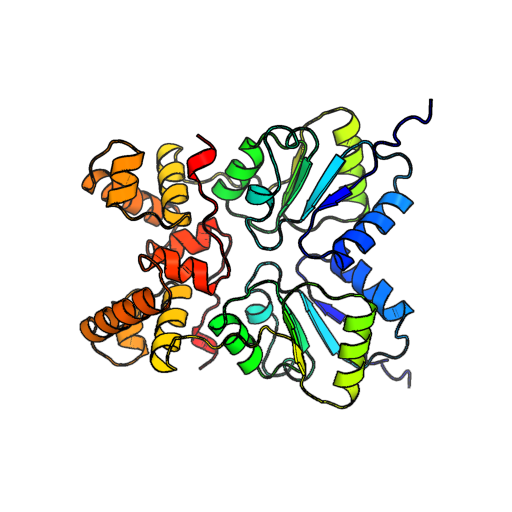 48.84 174 SER B C 1
ATOM 2792 O O . SER B 1 174 ? 10.258 -9.992 4.098 1 48.84 174 SER B O 1
ATOM 2794 N N . SER B 1 175 ? 10.078 -10.812 6.051 1 44.62 175 SER B N 1
ATOM 2795 C CA . SER B 1 175 ? 11.227 -11.711 5.922 1 44.62 175 SER B CA 1
ATOM 2796 C C . SER B 1 175 ? 11.133 -12.547 4.656 1 44.62 175 SER B C 1
ATOM 2798 O O . SER B 1 175 ? 10.234 -13.383 4.523 1 44.62 175 SER B O 1
ATOM 2800 N N . TYR B 1 176 ? 11.305 -12.016 3.482 1 43.34 176 TYR B N 1
ATOM 2801 C CA . TYR B 1 176 ? 11.438 -12.844 2.285 1 43.34 176 TYR B CA 1
ATOM 2802 C C . TYR B 1 176 ? 12.133 -14.164 2.607 1 43.34 176 TYR B C 1
ATOM 2804 O O . TYR B 1 176 ? 12.25 -15.031 1.741 1 43.34 176 TYR B O 1
ATOM 2812 N N . ARG B 1 177 ? 12.883 -14.234 3.602 1 43.34 177 ARG B N 1
ATOM 2813 C CA . ARG B 1 177 ? 13.695 -15.422 3.838 1 43.34 177 ARG B CA 1
ATOM 2814 C C . ARG B 1 177 ? 12.836 -16.672 3.879 1 43.34 177 ARG B C 1
ATOM 2816 O O . ARG B 1 177 ? 13.352 -17.797 3.809 1 43.34 177 ARG B O 1
ATOM 2823 N N . ASN B 1 178 ? 11.664 -16.547 4.348 1 36.56 178 ASN B N 1
ATOM 2824 C CA . ASN B 1 178 ? 11.141 -17.859 4.668 1 36.56 178 ASN B CA 1
ATOM 2825 C C . ASN B 1 178 ? 10.547 -18.547 3.434 1 36.56 178 ASN B C 1
ATOM 2827 O O . ASN B 1 178 ? 9.797 -19.516 3.553 1 36.56 178 ASN B O 1
ATOM 2831 N N . ARG B 1 179 ? 10.398 -18 2.369 1 38.69 179 ARG B N 1
ATOM 2832 C CA . ARG B 1 179 ? 9.617 -18.672 1.339 1 38.69 179 ARG B CA 1
ATOM 2833 C C . ARG B 1 179 ? 10.516 -19.531 0.442 1 38.69 179 ARG B C 1
ATOM 2835 O O . ARG B 1 179 ? 10.039 -20.125 -0.525 1 38.69 179 ARG B O 1
ATOM 2842 N N . THR B 1 180 ? 11.805 -19.422 0.437 1 32.53 180 THR B N 1
ATOM 2843 C CA . THR B 1 180 ? 12.562 -20.469 -0.254 1 32.53 180 THR B CA 1
ATOM 2844 C C . THR B 1 180 ? 12.594 -21.75 0.57 1 32.53 180 THR B C 1
ATOM 2846 O O . THR B 1 180 ? 12.703 -21.703 1.798 1 32.53 180 THR B O 1
#

InterPro domains:
  IPR000792 Transcription regulator LuxR, C-terminal [PF00196] (113-166)
  IPR000792 Transcription regulator LuxR, C-terminal [PR00038] (114-128)
  IPR000792 Transcription regulator LuxR, C-terminal [PR00038] (128-144)
  IPR000792 Transcription regulator LuxR, C-terminal [PR00038] (144-156)
  IPR000792 Transcription regulator LuxR, C-terminal [PS00622] (128-155)
  IPR000792 Transcription regulator LuxR, C-terminal [PS50043] (107-172)
  IPR000792 Transcription regulator LuxR, C-terminal [SM00421] (111-168)
  IPR000792 Transcription regulator LuxR, C-terminal [cd06170] (114-167)
  IPR016032 Signal transduction response regulator, C-terminal effector [SSF46894] (101-171)
  IPR036388 Winged helix-like DNA-binding domain superfamily [G3DSA:1.10.10.10] (108-176)
  IPR039420 Transcriptional regulatory protein WalR-like [PTHR43214] (57-166)